Protein 2CYG (pdb70)

InterPro domains:
  IPR000490 Glycoside hydrolase family 17 [PF00332] (29-340)
  IPR000490 Glycoside hydrolase family 17 [PS00587] (258-271)
  IPR017853 Glycoside hydrolase superfamily [SSF51445] (29-339)
  IPR044965 Glycoside hydrolase family 17, plant [PTHR32227] (20-338)

B-factor: mean 14.91, std 5.84, range [2.0, 43.73]

Foldseek 3Di:
DAFEADDQAPQFDFLLVVLVLCLVLVHQEYEDQALDPSNLVSQFQSNREYEYEDHLVQQQCLQPPLCRLLVCCVVRPVVSPPRHQYAEYAYEAAPPPPHPSLVRRVSSQVSNLVNCVVVVNLQRYPYEHEHELQQWDDQPQLLPQAGDPRRCVSVLVRLVVCVVSVEAYEYADELQCVPVVDDPLQDLCQALLNADFFPDDDPPFGRSHDRLSSLSSVCSRLVVRVNVSHAYANEEYFAFQWQDDPCNRLVSRQSRVQVLVVPQQQPHRVDRPGGHHHYYHHAEQNPSPDGGRNSGRHCAYSVRHGSHDHND

Secondary structure (DSSP, 8-state):
-EEE-----SSPPPHHHHHHHHHHTT--EEEESS--HHHHHHHTTS--EEEEEEPHHHHHHHHH-TTHHHHHHHHHTGGGTTTSEEEEEEEEES-TTTSTTGGGHHHHHHHHHHHHHHTT-TTTSEEEEEEEGGGBS--SSGGG--B-HHHHHHHHHHHHHHHHHTPPEEEE--HHHHHHHSTTTS-HHHHHT---S-SEEETTEEE-SHHHHHHHHHHHHHHTTT-TT--EEEEEE---SSSSSTTSSHHHHHHHHHHHHHHGGG--SSS-SSPPPEEES-SB--TTSPSSGGG---SB-TTS-BSS----

GO terms:
  GO:0042973 glucan endo-1,3-beta-D-glucosidase activity (F, IDA)

Radius of gyration: 18.82 Å; Cα contacts (8 Å, |Δi|>4): 665; chains: 1; bounding box: 47×53×41 Å

Nearest PDB structures (foldseek):
  2cyg-assembly1_A  TM=1.003E+00  e=1.065E-71  Musa acuminata
  4iis-assembly4_D  TM=9.775E-01  e=4.357E-47  Hevea brasiliensis
  1ghr-assembly1_A  TM=9.830E-01  e=5.710E-46  Hordeum vulgare
  6jms-assembly1_A  TM=9.593E-01  e=5.686E-43  Cryptomeria japonica
  3ur8-assembly1_A  TM=9.477E-01  e=8.285E-43  Solanum tuberosum

Structure (mmCIF, N/CA/C/O backbone):
data_2CYG
#
_entry.id   2CYG
#
_cell.length_a   48.270
_cell.length_b   53.930
_cell.length_c   113.550
_cell.angle_alpha   90.00
_cell.angle_beta   90.00
_cell.angle_gamma   90.00
#
_symmetry.space_group_name_H-M   'P 21 21 21'
#
loop_
_entity.id
_entity.type
_entity.pdbx_description
1 polymer 'beta-1, 3-glucananse'
2 water water
#
loop_
_atom_site.group_PDB
_atom_site.id
_atom_site.type_symbol
_atom_site.label_atom_id
_atom_site.label_alt_id
_atom_site.label_comp_id
_atom_site.label_asym_id
_atom_site.label_entity_id
_atom_site.label_seq_id
_atom_site.pdbx_PDB_ins_code
_atom_site.Cartn_x
_atom_site.Cartn_y
_atom_site.Cartn_z
_atom_site.occupancy
_atom_site.B_iso_or_equiv
_atom_site.auth_seq_id
_atom_site.auth_comp_id
_atom_site.auth_asym_id
_atom_site.auth_atom_id
_atom_site.pdbx_PDB_model_num
ATOM 1 N N . ILE A 1 1 ? 15.208 1.366 0.338 1.00 13.05 29 ILE A N 1
ATOM 2 C CA . ILE A 1 1 ? 14.593 1.748 1.641 1.00 12.25 29 ILE A CA 1
ATOM 3 C C . ILE A 1 1 ? 13.536 0.723 2.042 1.00 11.72 29 ILE A C 1
ATOM 4 O O . ILE A 1 1 ? 12.951 0.052 1.192 1.00 12.12 29 ILE A O 1
ATOM 9 N N . GLY A 1 2 ? 13.307 0.612 3.344 1.00 10.61 30 GLY A N 1
ATOM 10 C CA . GLY A 1 2 ? 12.223 -0.187 3.881 1.00 10.23 30 GLY A CA 1
ATOM 11 C C . GLY A 1 2 ? 11.107 0.695 4.393 1.00 9.80 30 GLY A C 1
ATOM 12 O O . GLY A 1 2 ? 11.296 1.893 4.599 1.00 9.47 30 GLY A O 1
ATOM 13 N N . VAL A 1 3 ? 9.934 0.098 4.579 1.00 9.35 31 VAL A N 1
ATOM 14 C CA . VAL A 1 3 ? 8.810 0.778 5.212 1.00 9.39 31 VAL A CA 1
ATOM 15 C C . VAL A 1 3 ? 8.126 -0.175 6.192 1.00 9.31 31 VAL A C 1
ATOM 16 O O . VAL A 1 3 ? 7.916 -1.355 5.893 1.00 9.55 31 VAL A O 1
ATOM 20 N N . CYS A 1 4 ? 7.782 0.352 7.362 1.00 9.08 32 CYS A N 1
ATOM 21 C CA . CYS A 1 4 ? 7.077 -0.393 8.395 1.00 9.35 32 CYS A CA 1
ATOM 22 C C . CYS A 1 4 ? 5.611 -0.513 8.020 1.00 9.53 32 CYS A C 1
ATOM 23 O O . CYS A 1 4 ? 4.945 0.497 7.796 1.00 9.25 32 CYS A O 1
ATOM 26 N N . TYR A 1 5 ? 5.111 -1.745 7.951 1.00 9.73 33 TYR A N 1
ATOM 27 C CA . TYR A 1 5 ? 3.703 -2.007 7.656 1.00 10.08 33 TYR A CA 1
ATOM 28 C C . TYR A 1 5 ? 2.924 -2.194 8.961 1.00 10.56 33 TYR A C 1
ATOM 29 O O . TYR A 1 5 ? 2.740 -3.313 9.430 1.00 10.63 33 TYR A O 1
ATOM 38 N N . GLY A 1 6 ? 2.506 -1.077 9.555 1.00 10.77 34 GLY A N 1
ATOM 39 C CA . GLY A 1 6 ? 1.572 -1.082 10.670 1.00 11.33 34 GLY A CA 1
ATOM 40 C C . GLY A 1 6 ? 0.145 -1.340 10.210 1.00 11.71 34 GLY A C 1
ATOM 41 O O . GLY A 1 6 ? -0.300 -0.795 9.197 1.00 11.54 34 GLY A O 1
ATOM 42 N N . MET A 1 7 ? -0.583 -2.150 10.973 1.00 12.47 35 MET A N 1
ATOM 43 C CA . MET A 1 7 ? -1.911 -2.622 10.579 1.00 13.37 35 MET A CA 1
ATOM 44 C C . MET A 1 7 ? -3.046 -2.122 11.463 1.00 13.47 35 MET A C 1
ATOM 45 O O . MET A 1 7 ? -4.196 -2.520 11.258 1.00 13.72 35 MET A O 1
ATOM 50 N N . LEU A 1 8 ? -2.740 -1.271 12.437 1.00 13.52 36 LEU A N 1
ATOM 51 C CA . LEU A 1 8 ? -3.732 -0.833 13.418 1.00 13.83 36 LEU A CA 1
ATOM 52 C C . LEU A 1 8 ? -4.557 0.361 12.930 1.00 13.38 36 LEU A C 1
ATOM 53 O O . LEU A 1 8 ? -4.594 1.419 13.562 1.00 13.08 36 LEU A O 1
ATOM 58 N N . GLY A 1 9 ? -5.196 0.179 11.779 1.00 13.32 37 GLY A N 1
ATOM 59 C CA . GLY A 1 9 ? -6.315 1.001 11.355 1.00 13.06 37 GLY A CA 1
ATOM 60 C C . GLY A 1 9 ? -7.508 0.108 11.060 1.00 12.94 37 GLY A C 1
ATOM 61 O O . GLY A 1 9 ? -7.342 -1.074 10.769 1.00 13.18 37 GLY A O 1
ATOM 62 N N . ASN A 1 10 ? -8.713 0.671 11.130 1.00 12.54 38 ASN A N 1
ATOM 63 C CA . ASN A 1 10 ? -9.935 -0.086 10.852 1.00 12.36 38 ASN A CA 1
ATOM 64 C C . ASN A 1 10 ? -10.355 -0.048 9.378 1.00 12.23 38 ASN A C 1
ATOM 65 O O . ASN A 1 10 ? -11.380 -0.624 9.013 1.00 12.54 38 ASN A O 1
ATOM 70 N N . ASN A 1 11 ? -9.545 0.595 8.536 1.00 11.84 39 ASN A N 1
ATOM 71 C CA . ASN A 1 11 ? -9.925 0.912 7.159 1.00 11.75 39 ASN A CA 1
ATOM 72 C C . ASN A 1 11 ? -8.781 0.786 6.144 1.00 11.73 39 ASN A C 1
ATOM 73 O O . ASN A 1 11 ? -8.817 1.398 5.077 1.00 12.34 39 ASN A O 1
ATOM 78 N N . LEU A 1 12 ? -7.769 -0.013 6.469 1.00 11.75 40 LEU A N 1
ATOM 79 C CA . LEU A 1 12 ? -6.604 -0.163 5.599 1.00 11.98 40 LEU A CA 1
ATOM 80 C C . LEU A 1 12 ? -6.881 -1.179 4.492 1.00 12.33 40 LEU A C 1
ATOM 81 O O . LEU A 1 12 ? -7.772 -2.019 4.631 1.00 12.88 40 LEU A O 1
ATOM 86 N N . PRO A 1 13 ? -6.120 -1.126 3.398 1.00 12.49 41 PRO A N 1
ATOM 87 C CA . PRO A 1 13 ? -6.284 -2.121 2.332 1.00 12.79 41 PRO A CA 1
ATOM 88 C C . PRO A 1 13 ? -5.882 -3.513 2.818 1.00 13.00 41 PRO A C 1
ATOM 89 O O . PRO A 1 13 ? -5.122 -3.621 3.782 1.00 12.75 41 PRO A O 1
ATOM 93 N N . PRO A 1 14 ? -6.362 -4.566 2.165 1.00 13.41 42 PRO A N 1
ATOM 94 C CA . PRO A 1 14 ? -5.921 -5.919 2.513 1.00 13.79 42 PRO A CA 1
ATOM 95 C C . PRO A 1 14 ? -4.436 -6.085 2.178 1.00 13.84 42 PRO A C 1
ATOM 96 O O . PRO A 1 14 ? -3.950 -5.401 1.273 1.00 13.72 42 PRO A O 1
ATOM 100 N N . PRO A 1 15 ? -3.726 -6.940 2.910 1.00 14.17 43 PRO A N 1
ATOM 101 C CA . PRO A 1 15 ? -2.288 -7.140 2.678 1.00 14.22 43 PRO A CA 1
ATOM 102 C C . PRO A 1 15 ? -1.865 -7.342 1.213 1.00 14.21 43 PRO A C 1
ATOM 103 O O . PRO A 1 15 ? -0.801 -6.866 0.843 1.00 13.89 43 PRO A O 1
ATOM 107 N N . SER A 1 16 ? -2.676 -8.003 0.393 1.00 14.44 44 SER A N 1
ATOM 108 C CA . SER A 1 16 ? -2.328 -8.201 -1.018 1.00 14.70 44 SER A CA 1
ATOM 109 C C . SER A 1 16 ? -2.200 -6.877 -1.781 1.00 14.42 44 SER A C 1
ATOM 110 O O . SER A 1 16 ? -1.281 -6.699 -2.581 1.00 14.52 44 SER A O 1
ATOM 113 N N . GLU A 1 17 ? -3.122 -5.949 -1.531 1.00 13.96 45 GLU A N 1
ATOM 114 C CA . GLU A 1 17 ? -3.042 -4.605 -2.105 1.00 13.99 45 GLU A CA 1
ATOM 115 C C . GLU A 1 17 ? -1.855 -3.828 -1.552 1.00 13.31 45 GLU A C 1
ATOM 116 O O . GLU A 1 17 ? -1.248 -3.032 -2.259 1.00 13.76 45 GLU A O 1
ATOM 122 N N . VAL A 1 18 ? -1.552 -4.039 -0.275 1.00 12.88 46 VAL A N 1
ATOM 123 C CA . VAL A 1 18 ? -0.421 -3.365 0.351 1.00 12.35 46 VAL A CA 1
ATOM 124 C C . VAL A 1 18 ? 0.894 -3.834 -0.277 1.00 12.23 46 VAL A C 1
ATOM 125 O O . VAL A 1 18 ? 1.748 -3.015 -0.583 1.00 12.01 46 VAL A O 1
ATOM 129 N N . VAL A 1 19 ? 1.042 -5.138 -0.501 1.00 12.50 47 VAL A N 1
ATOM 130 C CA . VAL A 1 19 ? 2.246 -5.671 -1.146 1.00 12.97 47 VAL A CA 1
ATOM 131 C C . VAL A 1 19 ? 2.394 -5.099 -2.565 1.00 13.11 47 VAL A C 1
ATOM 132 O O . VAL A 1 19 ? 3.486 -4.719 -2.977 1.00 13.03 47 VAL A O 1
ATOM 136 N N . SER A 1 20 ? 1.287 -5.027 -3.301 1.00 13.61 48 SER A N 1
ATOM 137 C CA . SER A 1 20 ? 1.286 -4.418 -4.632 1.00 13.85 48 SER A CA 1
ATOM 138 C C . SER A 1 20 ? 1.756 -2.961 -4.587 1.00 13.71 48 SER A C 1
ATOM 139 O O . SER A 1 20 ? 2.483 -2.506 -5.465 1.00 13.91 48 SER A O 1
ATOM 144 N N . LEU A 1 21 ? 1.327 -2.236 -3.559 1.00 13.51 49 LEU A N 1
ATOM 145 C CA . LEU A 1 21 ? 1.695 -0.836 -3.385 1.00 13.32 49 LEU A CA 1
ATOM 146 C C . LEU A 1 21 ? 3.190 -0.689 -3.082 1.00 13.12 49 LEU A C 1
ATOM 147 O O . LEU A 1 21 ? 3.838 0.226 -3.584 1.00 13.31 49 LEU A O 1
ATOM 152 N N . TYR A 1 22 ? 3.737 -1.597 -2.269 1.00 13.11 50 TYR A N 1
ATOM 153 C CA . TYR A 1 22 ? 5.184 -1.646 -2.032 1.00 12.96 50 TYR A CA 1
ATOM 154 C C . TYR A 1 22 ? 5.927 -1.848 -3.358 1.00 13.31 50 TYR A C 1
ATOM 155 O O . TYR A 1 22 ? 6.842 -1.105 -3.686 1.00 13.30 50 TYR A O 1
ATOM 164 N N . LYS A 1 23 ? 5.504 -2.845 -4.127 1.00 13.92 51 LYS A N 1
ATOM 165 C CA . LYS A 1 23 ? 6.185 -3.203 -5.375 1.00 14.63 51 LYS A CA 1
ATOM 166 C C . LYS A 1 23 ? 6.131 -2.084 -6.419 1.00 14.82 51 LYS A C 1
ATOM 167 O O . LYS A 1 23 ? 7.126 -1.794 -7.079 1.00 14.86 51 LYS A O 1
ATOM 173 N N . SER A 1 24 ? 4.968 -1.450 -6.548 1.00 15.31 52 SER A N 1
ATOM 174 C CA . SER A 1 24 ? 4.774 -0.382 -7.534 1.00 15.73 52 SER A CA 1
ATOM 175 C C . SER A 1 24 ? 5.546 0.892 -7.178 1.00 15.86 52 SER A C 1
ATOM 176 O O . SER A 1 24 ? 5.821 1.717 -8.045 1.00 16.39 52 SER A O 1
ATOM 181 N N . ASN A 1 25 ? 5.881 1.049 -5.900 1.00 15.81 53 ASN A N 1
ATOM 182 C CA . ASN A 1 25 ? 6.681 2.181 -5.431 1.00 15.74 53 ASN A CA 1
ATOM 183 C C . ASN A 1 25 ? 8.168 1.848 -5.302 1.00 15.80 53 ASN A C 1
ATOM 184 O O . ASN A 1 25 ? 8.958 2.687 -4.868 1.00 15.88 53 ASN A O 1
ATOM 189 N N . ASN A 1 26 ? 8.539 0.626 -5.683 1.00 15.91 54 ASN A N 1
ATOM 190 C CA . ASN A 1 26 ? 9.923 0.153 -5.618 1.00 15.98 54 ASN A CA 1
ATOM 191 C C . ASN A 1 26 ? 10.510 0.189 -4.198 1.00 15.16 54 ASN A C 1
ATOM 192 O O . ASN A 1 26 ? 11.694 0.479 -4.005 1.00 15.61 54 ASN A O 1
ATOM 197 N N . I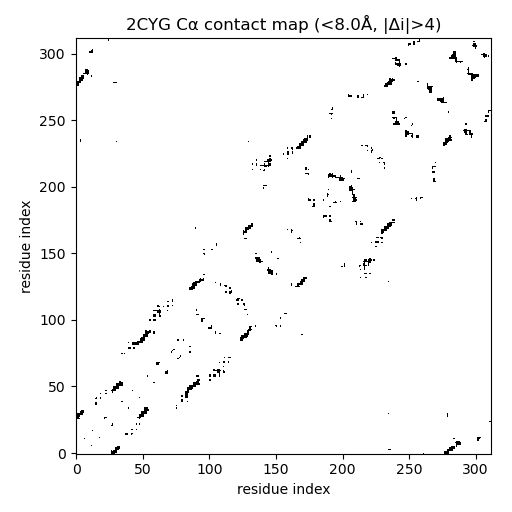LE A 1 27 ? 9.661 -0.105 -3.216 1.00 14.28 55 ILE A N 1
ATOM 198 C CA . ILE A 1 27 ? 10.079 -0.237 -1.820 1.00 13.37 55 ILE A CA 1
ATOM 199 C C . ILE A 1 27 ? 10.611 -1.654 -1.613 1.00 13.05 55 ILE A C 1
ATOM 200 O O . ILE A 1 27 ? 9.878 -2.632 -1.796 1.00 13.39 55 ILE A O 1
ATOM 205 N N . ALA A 1 28 ? 11.881 -1.753 -1.228 1.00 12.62 56 ALA A N 1
ATOM 206 C CA . ALA A 1 28 ? 12.602 -3.026 -1.220 1.00 12.22 56 ALA A CA 1
ATOM 207 C C . ALA A 1 28 ? 12.364 -3.903 0.013 1.00 11.48 56 ALA A C 1
ATOM 208 O O . ALA A 1 28 ? 12.519 -5.117 -0.067 1.00 11.82 56 ALA A O 1
ATOM 210 N N . ARG A 1 29 ? 12.022 -3.289 1.144 1.00 11.11 57 ARG A N 1
ATOM 211 C CA . ARG A 1 29 ? 11.961 -3.993 2.427 1.00 10.67 57 ARG A CA 1
ATOM 212 C C . ARG A 1 29 ? 10.725 -3.596 3.236 1.00 10.17 57 ARG A C 1
ATOM 213 O O . ARG A 1 29 ? 10.192 -2.502 3.072 1.00 10.24 57 ARG A O 1
ATOM 221 N N . MET A 1 30 ? 10.288 -4.495 4.113 1.00 9.60 58 MET A N 1
ATOM 222 C CA . MET A 1 30 ? 9.078 -4.310 4.912 1.00 9.46 58 MET A CA 1
ATOM 223 C C . MET A 1 30 ? 9.312 -4.804 6.330 1.00 9.31 58 MET A C 1
ATOM 224 O O . MET A 1 30 ? 9.913 -5.854 6.515 1.00 9.36 58 MET A O 1
ATOM 229 N N . ARG A 1 31 ? 8.819 -4.065 7.324 1.00 9.13 59 ARG A N 1
ATOM 230 C CA . ARG A 1 31 ? 8.772 -4.563 8.699 1.00 9.34 59 ARG A CA 1
ATOM 231 C C . ARG A 1 31 ? 7.344 -4.961 9.055 1.00 9.77 59 ARG A C 1
ATOM 232 O O . ARG A 1 31 ? 6.408 -4.203 8.812 1.00 9.73 59 ARG A O 1
ATOM 240 N N . LEU A 1 32 ? 7.195 -6.155 9.623 1.00 9.96 60 LEU A N 1
ATOM 241 C CA . LEU A 1 32 ? 5.939 -6.630 10.201 1.00 10.33 60 LEU A CA 1
ATOM 242 C C . LEU A 1 32 ? 6.105 -6.725 11.710 1.00 10.30 60 LEU A C 1
ATOM 243 O O . LEU A 1 32 ? 7.123 -7.221 12.190 1.00 10.30 60 LEU A O 1
ATOM 248 N N . TYR A 1 33 ? 5.096 -6.282 12.454 1.00 10.11 61 TYR A N 1
ATOM 249 C CA . TYR A 1 33 ? 5.151 -6.261 13.923 1.00 10.35 61 TYR A CA 1
ATOM 250 C C . TYR A 1 33 ? 4.651 -7.554 14.565 1.00 10.97 61 TYR A C 1
ATOM 251 O O . TYR A 1 33 ? 4.751 -7.731 15.786 1.00 10.91 61 TYR A O 1
ATOM 260 N N . ASP A 1 34 ? 4.149 -8.454 13.729 1.00 11.71 62 ASP A N 1
ATOM 261 C CA . ASP A 1 34 ? 3.746 -9.798 14.135 1.00 12.33 62 ASP A CA 1
ATOM 262 C C . ASP A 1 34 ? 3.618 -10.663 12.876 1.00 12.53 62 ASP A C 1
ATOM 263 O O . ASP A 1 34 ? 3.487 -10.123 11.770 1.00 12.31 62 ASP A O 1
ATOM 268 N N . PRO A 1 35 ? 3.663 -11.989 13.017 1.00 12.86 63 PRO A N 1
ATOM 269 C CA . PRO A 1 35 ? 3.542 -12.895 11.866 1.00 13.15 63 PRO A CA 1
ATOM 270 C C . PRO A 1 35 ? 2.098 -13.048 11.373 1.00 13.37 63 PRO A C 1
ATOM 271 O O . PRO A 1 35 ? 1.506 -14.133 11.449 1.00 13.83 63 PRO A O 1
ATOM 275 N N . ASN A 1 36 ? 1.549 -11.954 10.850 1.00 13.63 64 ASN A N 1
ATOM 276 C CA . ASN A 1 36 ? 0.202 -11.939 10.307 1.00 13.78 64 ASN A CA 1
ATOM 277 C C . ASN A 1 36 ? 0.172 -12.850 9.093 1.00 13.88 64 ASN A C 1
ATOM 278 O O . ASN A 1 36 ? 0.944 -12.666 8.154 1.00 13.70 64 ASN A O 1
ATOM 283 N N . GLN A 1 37 ? -0.705 -13.845 9.121 1.00 14.25 65 GLN A N 1
ATOM 284 C CA . GLN A 1 37 ? -0.695 -14.897 8.116 1.00 14.67 65 GLN A CA 1
ATOM 285 C C . GLN A 1 37 ? -1.159 -14.390 6.750 1.00 14.46 65 GLN A C 1
ATOM 286 O O . GLN A 1 37 ? -0.644 -14.826 5.731 1.00 14.54 65 GLN A O 1
ATOM 292 N N . ALA A 1 38 ? -2.104 -13.454 6.734 1.00 14.52 66 ALA A N 1
ATOM 293 C CA . ALA A 1 38 ? -2.539 -12.840 5.480 1.00 14.31 66 ALA A CA 1
ATOM 294 C C . ALA A 1 38 ? -1.409 -12.055 4.809 1.00 14.10 66 ALA A C 1
ATOM 295 O O . ALA A 1 38 ? -1.274 -12.071 3.592 1.00 14.36 66 ALA A O 1
ATOM 297 N N . ALA A 1 39 ? -0.592 -11.376 5.611 1.00 13.77 67 ALA A N 1
ATOM 298 C CA . ALA A 1 39 ? 0.535 -10.609 5.089 1.00 13.43 67 ALA A CA 1
ATOM 299 C C . ALA A 1 39 ? 1.623 -11.527 4.539 1.00 13.28 67 ALA A C 1
ATOM 300 O O . ALA A 1 39 ? 2.157 -11.286 3.460 1.00 12.71 67 ALA A O 1
ATOM 302 N N . LEU A 1 40 ? 1.944 -12.585 5.280 1.00 13.17 68 LEU A N 1
ATOM 303 C CA . LEU A 1 40 ? 2.980 -13.522 4.855 1.00 13.55 68 LEU A CA 1
ATOM 304 C C . LEU A 1 40 ? 2.576 -14.243 3.563 1.00 13.62 68 LEU A C 1
ATOM 305 O O . LEU A 1 40 ? 3.410 -14.461 2.687 1.00 13.60 68 LEU A O 1
ATOM 310 N N . GLN A 1 41 ? 1.296 -14.578 3.436 1.00 14.18 69 GLN A N 1
ATOM 311 C CA . GLN A 1 41 ? 0.773 -15.171 2.200 1.00 14.67 69 GLN A CA 1
ATOM 312 C C . GLN A 1 41 ? 0.924 -14.208 1.024 1.00 14.41 69 GLN A C 1
ATOM 313 O O . GLN A 1 41 ? 1.355 -14.604 -0.056 1.00 14.81 69 GLN A O 1
ATOM 324 N N . ALA A 1 42 ? 0.575 -12.944 1.248 1.00 13.99 70 ALA A N 1
ATOM 325 C CA . ALA A 1 42 ? 0.666 -11.913 0.209 1.00 13.75 70 ALA A CA 1
ATOM 326 C C . ALA A 1 42 ? 2.112 -11.630 -0.206 1.00 13.55 70 ALA A C 1
ATOM 327 O O . ALA A 1 42 ? 2.377 -11.227 -1.335 1.00 13.81 70 ALA A O 1
ATOM 329 N N . LEU A 1 43 ? 3.046 -11.847 0.717 1.00 13.30 71 LEU A N 1
ATOM 330 C CA . LEU A 1 43 ? 4.454 -11.588 0.463 1.00 13.22 71 LEU A CA 1
ATOM 331 C C . LEU A 1 43 ? 5.116 -12.670 -0.381 1.00 13.47 71 LEU A C 1
ATOM 332 O O . LEU A 1 43 ? 6.191 -12.446 -0.920 1.00 13.22 71 LEU A O 1
ATOM 337 N N . ARG A 1 44 ? 4.484 -13.838 -0.500 1.00 14.18 72 ARG A N 1
ATOM 338 C CA . ARG A 1 44 ? 5.048 -14.927 -1.297 1.00 14.73 72 ARG A CA 1
ATOM 339 C C . ARG A 1 44 ? 5.357 -14.460 -2.721 1.00 14.95 72 ARG A C 1
ATOM 340 O O . ARG A 1 44 ? 4.494 -13.892 -3.392 1.00 15.13 72 ARG A O 1
ATOM 348 N N . ASN A 1 45 ? 6.590 -14.706 -3.164 1.00 15.50 73 ASN A N 1
ATOM 349 C CA . ASN A 1 45 ? 7.067 -14.369 -4.511 1.00 15.83 73 ASN A CA 1
ATOM 350 C C . ASN A 1 45 ? 7.144 -12.878 -4.843 1.00 15.70 73 ASN A C 1
ATOM 351 O O . ASN A 1 45 ? 7.276 -12.505 -6.007 1.00 16.34 73 ASN A O 1
ATOM 356 N N . SER A 1 46 ? 7.109 -12.031 -3.818 1.00 14.93 74 SER A N 1
ATOM 357 C CA . SER A 1 46 ? 7.126 -10.576 -3.997 1.00 14.65 74 SER A CA 1
ATOM 358 C C . SER A 1 46 ? 8.541 -10.012 -4.110 1.00 14.56 74 SER A C 1
ATOM 359 O O . SER A 1 46 ? 8.727 -8.904 -4.609 1.00 14.50 74 SER A O 1
ATOM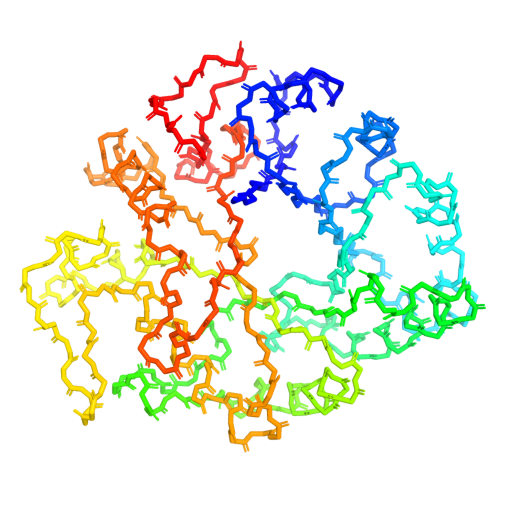 362 N N . ASN A 1 47 ? 9.515 -10.774 -3.615 1.00 14.58 75 ASN A N 1
ATOM 363 C CA . ASN A 1 47 ? 10.913 -10.348 -3.496 1.00 14.93 75 ASN A CA 1
ATOM 364 C C . ASN A 1 47 ? 11.168 -9.199 -2.506 1.00 14.14 75 ASN A C 1
ATOM 365 O O . ASN A 1 47 ? 12.272 -8.659 -2.456 1.00 14.55 75 ASN A O 1
ATOM 370 N N . ILE A 1 48 ? 10.164 -8.850 -1.702 1.00 13.23 76 ILE A N 1
ATOM 371 C CA . ILE A 1 48 ? 10.331 -7.853 -0.648 1.00 12.52 76 ILE A CA 1
ATOM 372 C C . ILE A 1 48 ? 11.017 -8.524 0.540 1.00 12.11 76 ILE A C 1
ATOM 373 O O . ILE A 1 48 ? 10.576 -9.569 1.011 1.00 12.32 76 ILE A O 1
ATOM 378 N N . GLN A 1 49 ? 12.100 -7.921 1.014 1.00 11.91 77 GLN A N 1
ATOM 379 C CA . GLN A 1 49 ? 12.847 -8.470 2.144 1.00 11.70 77 GLN A CA 1
ATOM 380 C C . GLN A 1 49 ? 12.145 -8.088 3.444 1.00 11.23 77 GLN A C 1
ATOM 381 O O . GLN A 1 49 ? 11.696 -6.955 3.598 1.00 11.76 77 GLN A O 1
ATOM 387 N N . VAL A 1 50 ? 12.050 -9.036 4.373 1.00 10.41 78 VAL A N 1
ATOM 388 C CA . VAL A 1 50 ? 11.152 -8.909 5.521 1.00 10.25 78 VAL A CA 1
ATOM 389 C C . VAL A 1 50 ? 11.887 -8.897 6.867 1.00 9.80 78 VAL A C 1
ATOM 390 O O . VAL A 1 50 ? 12.661 -9.798 7.177 1.00 10.18 78 VAL A O 1
ATOM 394 N N . LEU A 1 51 ? 11.630 -7.853 7.646 1.00 9.62 79 LEU A N 1
ATOM 395 C CA . LEU A 1 51 ? 12.010 -7.765 9.050 1.00 9.62 79 LEU A CA 1
ATOM 396 C C . LEU A 1 51 ? 10.760 -8.170 9.826 1.00 9.56 79 LEU A C 1
ATOM 397 O O . LEU A 1 51 ? 9.777 -7.436 9.833 1.00 9.58 79 LEU A O 1
ATOM 402 N N . LEU A 1 52 ? 10.788 -9.340 10.461 1.00 9.51 80 LEU A N 1
ATOM 403 C CA . LEU A 1 52 ? 9.618 -9.878 11.159 1.00 9.76 80 LEU A CA 1
ATOM 404 C C . LEU A 1 52 ? 9.817 -9.862 12.675 1.00 9.92 80 LEU A C 1
ATOM 405 O O . LEU A 1 52 ? 10.776 -10.449 13.177 1.00 10.01 80 LEU A O 1
ATOM 410 N N . ASP A 1 53 ? 8.897 -9.225 13.397 1.00 10.31 81 ASP A N 1
ATOM 411 C CA . ASP A 1 53 ? 8.953 -9.159 14.857 1.00 10.76 81 ASP A CA 1
ATOM 412 C C . ASP A 1 53 ? 8.324 -10.404 15.487 1.00 10.96 81 ASP A C 1
ATOM 413 O O . ASP A 1 53 ? 7.297 -10.902 15.017 1.00 11.36 81 ASP A O 1
ATOM 418 N N . VAL A 1 54 ? 8.944 -10.881 16.565 1.00 11.41 82 VAL A N 1
ATOM 419 C CA . VAL A 1 54 ? 8.282 -11.737 17.542 1.00 11.69 82 VAL A CA 1
ATOM 420 C C . VAL A 1 54 ? 7.439 -10.810 18.427 1.00 12.26 82 VAL A C 1
ATOM 421 O O . VAL A 1 54 ? 7.992 -9.904 19.052 1.00 12.32 82 VAL A O 1
ATOM 425 N N . PRO A 1 55 ? 6.120 -11.024 18.489 1.00 13.18 83 PRO A N 1
ATOM 426 C CA . PRO A 1 55 ? 5.255 -10.211 19.357 1.00 13.86 83 PRO A CA 1
ATOM 427 C C . PRO A 1 55 ? 5.625 -10.340 20.832 1.00 14.50 83 PRO A C 1
ATOM 428 O O . PRO A 1 55 ? 6.158 -11.369 21.243 1.00 14.14 83 PRO A O 1
ATOM 432 N N . ARG A 1 56 ? 5.323 -9.314 21.618 1.00 15.44 84 ARG A N 1
ATOM 433 C CA . ARG A 1 56 ? 5.671 -9.309 23.034 1.00 16.51 84 ARG A CA 1
ATOM 434 C C . ARG A 1 56 ? 5.027 -10.475 23.784 1.00 16.63 84 ARG A C 1
ATOM 435 O O . ARG A 1 56 ? 5.612 -11.006 24.725 1.00 16.74 84 ARG A O 1
ATOM 443 N N . SER A 1 57 ? 3.845 -10.894 23.336 1.00 16.89 85 SER A N 1
ATOM 444 C CA . SER A 1 57 ? 3.108 -11.994 23.964 1.00 17.14 85 SER A CA 1
ATOM 445 C C . SER A 1 57 ? 3.709 -13.383 23.697 1.00 16.85 85 SER A C 1
ATOM 446 O O . SER A 1 57 ? 3.253 -14.371 24.273 1.00 17.25 85 SER A O 1
ATOM 449 N N . ASP A 1 58 ? 4.717 -13.458 22.827 1.00 16.21 86 ASP A N 1
ATOM 450 C CA . ASP A 1 58 ? 5.372 -14.725 22.486 1.00 15.80 86 ASP A CA 1
ATOM 451 C C . ASP A 1 58 ? 6.776 -14.878 23.070 1.00 14.93 86 ASP A C 1
ATOM 452 O O . ASP A 1 58 ? 7.303 -15.986 23.100 1.00 14.48 86 ASP A O 1
ATOM 457 N N . VAL A 1 59 ? 7.385 -13.784 23.523 1.00 14.31 87 VAL A N 1
ATOM 458 C CA . VAL A 1 59 ? 8.810 -13.807 23.872 1.00 14.15 87 VAL A CA 1
ATOM 459 C C . VAL A 1 59 ? 9.123 -14.741 25.045 1.00 13.76 87 VAL A C 1
ATOM 460 O O . VAL A 1 59 ? 10.090 -15.501 24.985 1.00 13.49 87 VAL A O 1
ATOM 464 N N . GLN A 1 60 ? 8.317 -14.690 26.101 1.00 13.76 88 GLN A N 1
ATOM 465 C CA . GLN A 1 60 ? 8.550 -15.536 27.277 1.00 13.64 88 GLN A CA 1
ATOM 466 C C . GLN A 1 60 ? 8.522 -17.028 26.929 1.00 13.62 88 GLN A C 1
ATOM 467 O O . GLN A 1 60 ? 9.369 -17.790 27.392 1.00 13.26 88 GLN A O 1
ATOM 473 N N . SER A 1 61 ? 7.553 -17.437 26.111 1.00 13.79 89 SER A N 1
ATOM 474 C CA . SER A 1 61 ? 7.407 -18.833 25.711 1.00 14.03 89 SER A CA 1
ATOM 475 C C . SER A 1 61 ? 8.607 -19.299 24.882 1.00 13.74 89 SER A C 1
ATOM 476 O O . SER A 1 61 ? 9.119 -20.395 25.084 1.00 13.76 89 SER A O 1
ATOM 481 N N . LEU A 1 62 ? 9.067 -18.458 23.961 1.00 13.82 90 LEU A N 1
ATOM 482 C CA . LEU A 1 62 ? 10.213 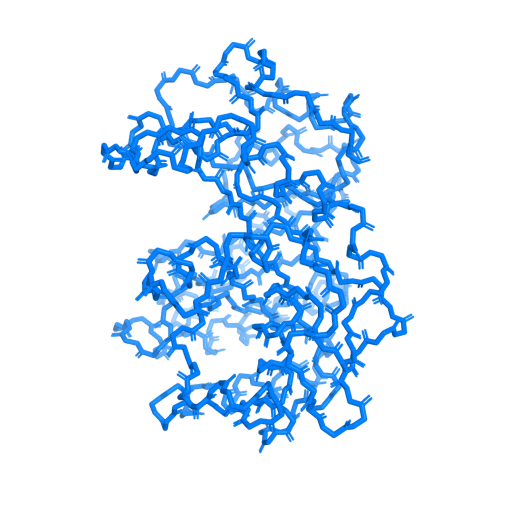-18.806 23.121 1.00 14.03 90 LEU A CA 1
ATOM 483 C C . LEU A 1 62 ? 11.496 -18.974 23.955 1.00 13.74 90 LEU A C 1
ATOM 484 O O . LEU A 1 62 ? 12.380 -19.749 23.593 1.00 13.47 90 LEU A O 1
ATOM 489 N N . ALA A 1 63 ? 11.574 -18.263 25.079 1.00 13.84 91 ALA A N 1
ATOM 490 C CA . ALA A 1 63 ? 12.685 -18.392 26.020 1.00 14.01 91 ALA A CA 1
ATOM 491 C C . ALA A 1 63 ? 12.595 -19.653 26.885 1.00 14.27 91 ALA A C 1
ATOM 492 O O . ALA A 1 63 ? 13.593 -20.350 27.069 1.00 14.77 91 ALA A O 1
ATOM 494 N N . SER A 1 64 ? 11.397 -19.947 27.389 1.00 14.61 92 SER A N 1
ATOM 495 C CA . SER A 1 64 ? 11.211 -20.877 28.511 1.00 15.12 92 SER A CA 1
ATOM 496 C C . SER A 1 64 ? 10.722 -22.280 28.142 1.00 15.21 92 SER A C 1
ATOM 497 O O . SER A 1 64 ? 11.001 -23.236 28.860 1.00 15.63 92 SER A O 1
ATOM 500 N N . ASN A 1 65 ? 9.960 -22.391 27.061 1.00 15.52 93 ASN A N 1
ATOM 501 C CA . ASN A 1 65 ? 9.427 -23.667 26.583 1.00 15.79 93 ASN A CA 1
ATOM 502 C C . ASN A 1 65 ? 10.338 -24.173 25.466 1.00 15.68 93 ASN A C 1
ATOM 503 O O . ASN A 1 65 ? 10.413 -23.541 24.420 1.00 15.24 93 ASN A O 1
ATOM 508 N N . PRO A 1 66 ? 11.032 -25.299 25.666 1.00 15.68 94 PRO A N 1
ATOM 509 C CA . PRO A 1 66 ? 12.038 -25.750 24.688 1.00 15.79 94 PRO A CA 1
ATOM 510 C C . PRO A 1 66 ? 11.500 -26.086 23.288 1.00 15.45 94 PRO A C 1
ATOM 511 O O . PRO A 1 66 ? 12.279 -26.055 22.340 1.00 15.59 94 PRO A O 1
ATOM 515 N N . SER A 1 67 ? 10.213 -26.403 23.166 1.00 15.23 95 SER A N 1
ATOM 516 C CA . SER A 1 67 ? 9.600 -26.683 21.863 1.00 15.28 95 SER A CA 1
ATOM 517 C C . SER A 1 67 ? 9.133 -25.423 21.125 1.00 14.88 95 SER A C 1
ATOM 518 O O . SER A 1 67 ? 8.916 -25.465 19.917 1.00 14.85 95 SER A O 1
ATOM 523 N N . ALA A 1 68 ? 8.968 -24.318 21.847 1.00 14.37 96 ALA A N 1
ATOM 524 C CA . ALA A 1 68 ? 8.267 -23.146 21.311 1.00 14.22 96 ALA A CA 1
ATOM 525 C C . ALA A 1 68 ? 8.979 -22.448 20.153 1.00 14.31 96 ALA A C 1
ATOM 526 O O . ALA A 1 68 ? 8.335 -22.062 19.186 1.00 13.68 96 ALA A O 1
ATOM 528 N N . ALA A 1 69 ? 10.295 -22.285 20.243 1.00 14.14 97 ALA 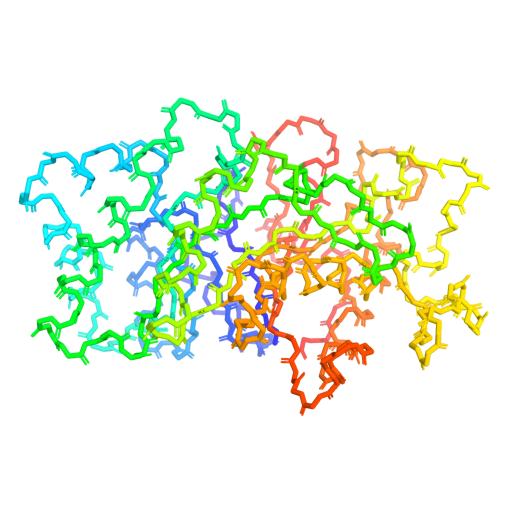A N 1
ATOM 529 C CA . ALA A 1 69 ? 11.041 -21.565 19.207 1.00 14.45 97 ALA A CA 1
ATOM 530 C C . ALA A 1 69 ? 11.017 -22.326 17.882 1.00 14.57 97 ALA A C 1
ATOM 531 O O . ALA A 1 69 ? 10.843 -21.732 16.819 1.00 14.39 97 ALA A O 1
ATOM 533 N N . GLY A 1 70 ? 11.175 -23.642 17.958 1.00 14.65 98 GLY A N 1
ATOM 534 C CA . GLY A 1 70 ? 11.086 -24.497 16.791 1.00 14.72 98 GLY A CA 1
ATOM 535 C C . GLY A 1 70 ? 9.710 -24.457 16.153 1.00 14.69 98 GLY A C 1
ATOM 536 O O . GLY A 1 70 ? 9.600 -24.368 14.937 1.00 14.79 98 GLY A O 1
ATOM 537 N N . ASP A 1 71 ? 8.666 -24.516 16.979 1.00 14.71 99 ASP A N 1
ATOM 538 C CA . ASP A 1 71 ? 7.285 -24.451 16.500 1.00 14.77 99 ASP A CA 1
ATOM 539 C C . ASP A 1 71 ? 6.992 -23.111 15.829 1.00 14.06 99 ASP A C 1
ATOM 540 O O . ASP A 1 71 ? 6.313 -23.062 14.812 1.00 13.92 99 ASP A O 1
ATOM 545 N N . TRP A 1 72 ? 7.506 -22.031 16.409 1.00 13.58 100 TRP A N 1
ATOM 546 C CA . TRP A 1 72 ? 7.270 -20.677 15.909 1.00 13.41 100 TRP A CA 1
ATOM 547 C C . TRP A 1 72 ? 7.945 -20.493 14.555 1.00 13.40 100 TRP A C 1
ATOM 548 O O . TRP A 1 72 ? 7.342 -19.978 13.619 1.00 13.02 100 TRP A O 1
ATOM 559 N N . ILE A 1 73 ? 9.190 -20.940 14.449 1.00 13.56 101 ILE A N 1
ATOM 560 C CA . ILE A 1 73 ? 9.939 -20.834 13.204 1.00 14.08 101 ILE A CA 1
ATOM 561 C C . ILE A 1 73 ? 9.331 -21.728 12.123 1.00 14.61 101 ILE A C 1
ATOM 562 O O . ILE A 1 73 ? 9.281 -21.343 10.965 1.00 13.90 101 ILE A O 1
ATOM 567 N N . ARG A 1 74 ? 8.836 -22.902 12.493 1.00 15.15 102 ARG A N 1
ATOM 568 C CA . ARG A 1 74 ? 8.274 -23.799 11.489 1.00 15.90 102 ARG A CA 1
ATOM 569 C C . ARG A 1 74 ? 6.958 -23.250 10.925 1.00 15.69 102 ARG A C 1
ATOM 570 O O . ARG A 1 74 ? 6.709 -23.340 9.725 1.00 15.94 102 ARG A O 1
ATOM 578 N N . ARG A 1 75 ? 6.153 -22.638 11.788 1.00 15.50 103 ARG A N 1
ATOM 579 C CA . ARG A 1 75 ? 4.855 -22.080 11.407 1.00 15.70 103 ARG A CA 1
ATOM 580 C C . ARG A 1 75 ? 4.975 -20.770 10.614 1.00 14.96 103 ARG A C 1
ATOM 581 O O . ARG A 1 75 ? 4.274 -20.565 9.625 1.00 15.15 103 ARG A O 1
ATOM 589 N N . ASN A 1 76 ? 5.869 -19.888 11.055 1.00 14.23 104 ASN A N 1
ATOM 590 C CA . ASN A 1 76 ? 5.916 -18.513 10.559 1.00 13.76 104 ASN A CA 1
ATOM 591 C C . ASN A 1 76 ? 7.039 -18.225 9.562 1.00 13.67 104 ASN A C 1
ATOM 592 O O . ASN A 1 76 ? 7.005 -17.202 8.873 1.00 14.09 104 ASN A O 1
ATOM 597 N N . VAL A 1 77 ? 8.019 -19.121 9.475 1.00 13.62 105 VAL A N 1
ATOM 598 C CA . VAL A 1 77 ? 9.175 -18.916 8.604 1.00 13.77 105 VAL A CA 1
ATOM 599 C C . VAL A 1 77 ? 9.340 -20.069 7.618 1.00 13.99 105 VAL A C 1
ATOM 600 O O . VAL A 1 77 ? 9.251 -19.857 6.416 1.00 13.68 105 VAL A O 1
ATOM 604 N N . VAL A 1 78 ? 9.565 -21.281 8.121 1.00 14.39 106 VAL A N 1
ATOM 605 C CA . VAL A 1 78 ? 9.788 -22.454 7.264 1.00 14.90 106 VAL A CA 1
ATOM 606 C C . VAL A 1 78 ? 8.612 -22.702 6.307 1.00 15.08 106 VAL A C 1
ATOM 607 O O . VAL A 1 78 ? 8.817 -23.045 5.136 1.00 15.55 106 VAL A O 1
ATOM 611 N N . ALA A 1 79 ? 7.392 -22.510 6.800 1.00 15.24 107 ALA A N 1
ATOM 612 C CA . ALA A 1 79 ? 6.188 -22.701 5.991 1.00 15.20 107 ALA A CA 1
ATOM 613 C C . ALA A 1 79 ? 6.083 -21.709 4.828 1.00 15.23 107 ALA A C 1
ATOM 614 O O . ALA A 1 79 ? 5.342 -21.950 3.878 1.00 15.72 107 ALA A O 1
ATOM 616 N N . TYR A 1 80 ? 6.811 -20.597 4.918 1.00 14.93 108 TYR A N 1
ATOM 617 C CA . TYR A 1 80 ? 6.794 -19.548 3.901 1.00 14.90 108 TYR A CA 1
ATOM 618 C C . TYR A 1 80 ? 8.116 -19.400 3.144 1.00 15.15 108 TYR A C 1
ATOM 619 O O . TYR A 1 80 ? 8.241 -18.537 2.289 1.00 15.75 108 TYR A O 1
ATOM 628 N N . TRP A 1 81 ? 9.093 -20.254 3.434 1.00 15.52 109 TRP A N 1
ATOM 629 C CA . TRP A 1 81 ? 10.428 -20.138 2.851 1.00 15.83 109 TRP A CA 1
ATOM 630 C C . TRP A 1 81 ? 10.593 -21.163 1.722 1.00 15.94 109 TRP A C 1
ATOM 631 O O . TRP A 1 81 ? 10.154 -22.302 1.886 1.00 16.26 109 TRP A O 1
ATOM 642 N N . PRO A 1 82 ? 11.237 -20.812 0.600 1.00 15.86 110 PRO A N 1
ATOM 643 C CA . PRO A 1 82 ? 11.876 -19.513 0.342 1.00 15.77 110 PRO A CA 1
ATOM 644 C C . PRO A 1 82 ? 11.032 -18.459 -0.398 1.00 15.54 110 PRO A C 1
ATOM 645 O O . PRO A 1 82 ? 11.590 -17.437 -0.801 1.00 15.78 110 PRO A O 1
ATOM 649 N N . SER A 1 83 ? 9.732 -18.676 -0.564 1.00 15.01 111 SER A N 1
ATOM 650 C CA . SER A 1 83 ? 8.899 -17.718 -1.304 1.00 14.89 111 SER A CA 1
ATOM 651 C C . SER A 1 83 ? 8.829 -16.336 -0.634 1.00 14.21 111 SER A C 1
ATOM 652 O O . SER A 1 83 ? 8.661 -15.331 -1.317 1.00 14.15 111 SER A O 1
ATOM 655 N N . VAL A 1 84 ? 8.967 -16.292 0.689 1.00 13.34 112 VAL A N 1
ATOM 656 C CA . VAL A 1 84 ? 9.024 -15.029 1.424 1.00 12.84 112 VAL A CA 1
ATOM 657 C C . VAL A 1 84 ? 10.484 -14.779 1.781 1.00 12.47 112 VAL A C 1
ATOM 658 O O . VAL A 1 84 ? 11.147 -15.638 2.361 1.00 12.81 112 VAL A O 1
ATOM 662 N N . SER A 1 85 ? 10.979 -13.598 1.421 1.00 12.25 113 SER A N 1
ATOM 663 C CA . SER A 1 85 ? 12.394 -13.267 1.542 1.00 12.09 113 SER A CA 1
ATOM 664 C C . SER A 1 85 ? 12.741 -12.722 2.930 1.00 11.58 113 SER A C 1
ATOM 665 O O . SER A 1 85 ? 13.090 -11.557 3.075 1.00 11.56 113 SER A O 1
ATOM 668 N N . PHE A 1 86 ? 12.670 -13.576 3.944 1.00 11.40 114 PHE A N 1
ATOM 669 C CA . PHE A 1 86 ? 12.980 -13.159 5.307 1.00 11.08 114 PHE A CA 1
ATOM 670 C C . PHE A 1 86 ? 14.427 -12.685 5.414 1.00 11.11 114 PHE A C 1
ATOM 671 O O . PHE A 1 86 ? 15.321 -13.243 4.777 1.00 11.09 114 PHE A O 1
ATOM 679 N N . ARG A 1 87 ? 14.628 -11.654 6.231 1.00 10.96 115 ARG A N 1
ATOM 680 C CA . ARG A 1 87 ? 15.932 -11.024 6.438 1.00 10.97 115 ARG A CA 1
ATOM 681 C C . ARG A 1 87 ? 16.297 -10.911 7.927 1.00 10.63 115 ARG A C 1
ATOM 682 O O . ARG A 1 87 ? 17.457 -11.109 8.291 1.00 10.36 115 ARG A O 1
ATOM 690 N N . TYR A 1 88 ? 15.321 -10.572 8.776 1.00 10.23 116 TYR A N 1
ATOM 691 C CA . TYR A 1 88 ? 15.531 -10.482 10.225 1.00 10.15 116 TYR A CA 1
ATOM 692 C C . TYR A 1 88 ? 14.366 -11.053 11.010 1.00 10.34 116 TYR A C 1
ATOM 693 O O . TYR A 1 88 ? 13.220 -10.970 10.571 1.00 10.66 116 TYR A O 1
ATOM 702 N N . ILE A 1 89 ? 14.673 -11.614 12.178 1.00 10.36 117 ILE A N 1
ATOM 703 C CA . ILE A 1 89 ? 13.692 -11.821 13.237 1.00 10.59 117 ILE A CA 1
ATOM 704 C C . ILE A 1 89 ? 14.083 -10.897 14.387 1.00 10.37 117 ILE A C 1
ATOM 705 O O . ILE A 1 89 ? 15.182 -11.017 14.921 1.00 10.61 117 ILE A O 1
ATOM 710 N N . ALA A 1 90 ? 13.194 -9.977 14.750 1.00 10.49 118 ALA A N 1
ATOM 711 C CA . ALA A 1 90 ? 13.401 -9.052 15.862 1.00 10.45 118 ALA A CA 1
ATOM 712 C C . ALA A 1 90 ? 12.671 -9.569 17.097 1.00 10.58 118 ALA A C 1
ATOM 713 O O . ALA A 1 90 ? 11.444 -9.569 17.148 1.00 10.85 118 ALA A O 1
ATOM 715 N N . VAL A 1 91 ? 13.435 -10.015 18.090 1.00 10.63 119 VAL A N 1
ATOM 716 C CA . VAL A 1 91 ? 12.871 -10.588 19.305 1.00 10.92 119 VAL A CA 1
ATOM 717 C C . VAL A 1 91 ? 12.576 -9.470 20.299 1.00 11.19 119 VAL A C 1
ATOM 718 O O . VAL A 1 91 ? 13.425 -9.105 21.115 1.00 11.50 119 VAL A O 1
ATOM 722 N N . GLY A 1 92 ? 11.368 -8.923 20.208 1.00 11.56 120 GLY A N 1
ATOM 723 C CA . GLY A 1 92 ? 10.956 -7.814 21.045 1.00 11.82 120 GLY A CA 1
ATOM 724 C C . GLY A 1 92 ? 11.197 -6.453 20.416 1.00 11.96 120 GLY A C 1
ATOM 725 O O . GLY A 1 92 ? 12.083 -6.280 19.570 1.00 12.41 120 GLY A O 1
ATOM 726 N N . ASN A 1 93 ? 10.404 -5.486 20.863 1.00 12.14 121 ASN A N 1
ATOM 727 C CA . ASN A 1 93 ? 10.430 -4.118 20.365 1.00 12.20 121 ASN A CA 1
ATOM 728 C C . ASN A 1 93 ? 10.329 -3.170 21.558 1.00 12.28 121 ASN A C 1
ATOM 729 O O . ASN A 1 93 ? 9.302 -3.125 22.232 1.00 12.67 121 ASN A O 1
ATOM 734 N N . GLU A 1 94 ? 11.418 -2.453 21.832 1.00 12.38 122 GLU A N 1
ATOM 735 C CA . GLU A 1 94 ? 11.498 -1.457 22.902 1.00 12.53 122 GLU A CA 1
ATOM 736 C C . GLU A 1 94 ? 11.276 -2.026 24.311 1.00 12.82 122 GLU A C 1
ATOM 737 O O . GLU A 1 94 ? 10.619 -1.409 25.156 1.00 13.29 122 GLU A O 1
ATOM 743 N N . LEU A 1 95 ? 11.869 -3.190 24.563 1.00 13.11 123 LEU A N 1
ATOM 744 C CA . LEU A 1 95 ? 11.732 -3.874 25.850 1.00 13.51 123 LEU A CA 1
ATOM 745 C C . LEU A 1 95 ? 12.897 -3.631 26.812 1.00 14.09 123 LEU A C 1
ATOM 746 O O . LEU A 1 95 ? 12.767 -3.892 28.000 1.00 14.20 123 LEU A O 1
ATOM 751 N N . ILE A 1 96 ? 14.027 -3.134 26.312 1.00 14.44 124 ILE A N 1
ATOM 752 C CA . ILE A 1 96 ? 15.244 -3.012 27.121 1.00 14.95 124 ILE A CA 1
ATOM 753 C C . ILE A 1 96 ? 15.449 -1.572 27.610 1.00 15.39 124 ILE A C 1
ATOM 754 O O . ILE A 1 96 ? 15.395 -0.648 26.795 1.00 15.52 124 ILE A O 1
ATOM 759 N N . PRO A 1 97 ? 15.734 -1.348 28.898 1.00 15.96 125 PRO A N 1
ATOM 760 C CA . PRO A 1 97 ? 15.826 -2.368 29.954 1.00 16.28 125 PRO A CA 1
ATOM 761 C C . PRO A 1 97 ? 14.593 -2.471 30.864 1.00 16.57 125 PRO A C 1
ATOM 762 O O . PRO A 1 97 ? 14.597 -3.308 31.770 1.00 17.01 125 PRO A O 1
ATOM 766 N N . GLY A 1 98 ? 13.567 -1.659 30.625 1.00 16.61 126 GLY A N 1
ATOM 767 C CA . GLY A 1 98 ? 12.487 -1.458 31.582 1.00 16.66 126 GLY A CA 1
ATOM 768 C C . GLY A 1 98 ? 11.409 -2.526 31.666 1.00 16.55 126 GLY A C 1
ATOM 769 O O . GLY A 1 98 ? 10.751 -2.650 32.701 1.00 17.35 126 GLY A O 1
ATOM 770 N N . SER A 1 99 ? 11.211 -3.286 30.591 1.00 16.08 127 SER A 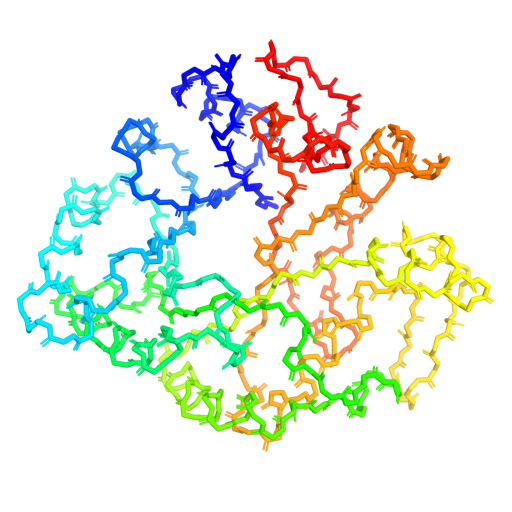N 1
ATOM 771 C CA . SER A 1 99 ? 10.145 -4.288 30.540 1.00 15.79 127 SER A CA 1
ATOM 772 C C . SER A 1 99 ? 10.458 -5.512 31.391 1.00 15.91 127 SER A C 1
ATOM 773 O O . SER A 1 99 ? 11.609 -5.941 31.486 1.00 15.54 127 SER A O 1
ATOM 776 N N . ASP A 1 100 ? 9.416 -6.086 31.988 1.00 16.20 128 ASP A N 1
ATOM 777 C CA . ASP A 1 100 ? 9.541 -7.359 32.698 1.00 16.63 128 ASP A CA 1
ATOM 778 C C . ASP A 1 100 ? 9.854 -8.517 31.739 1.00 16.02 128 ASP A C 1
ATOM 779 O O . ASP A 1 100 ? 10.194 -9.609 32.182 1.00 16.43 128 ASP A O 1
ATOM 784 N N . LEU A 1 101 ? 9.736 -8.282 30.431 1.00 14.94 129 LEU A N 1
ATOM 785 C CA . LEU A 1 101 ? 10.078 -9.284 29.423 1.00 14.38 129 LEU A CA 1
ATOM 786 C C . LEU A 1 101 ? 11.531 -9.232 28.954 1.00 13.48 129 LEU A C 1
ATOM 787 O O . LEU A 1 101 ? 11.970 -10.126 28.232 1.00 12.71 129 LEU A O 1
ATOM 792 N N . ALA A 1 102 ? 12.279 -8.199 29.340 1.00 12.65 130 ALA A N 1
ATOM 793 C CA . ALA A 1 102 ? 13.678 -8.067 28.920 1.00 12.25 130 ALA A CA 1
ATOM 794 C C . ALA A 1 102 ? 14.508 -9.303 29.278 1.00 11.92 130 ALA A C 1
ATOM 795 O O . ALA A 1 102 ? 15.376 -9.713 28.510 1.00 11.70 130 ALA A O 1
ATOM 797 N N . GLN A 1 103 ? 14.213 -9.897 30.434 1.00 11.68 131 GLN A N 1
ATOM 798 C CA . GLN A 1 103 ? 14.876 -11.109 30.919 1.00 11.69 131 GLN A CA 1
ATOM 799 C C . GLN A 1 103 ? 14.772 -12.310 29.971 1.00 11.14 131 GLN A C 1
ATOM 800 O O . GLN A 1 103 ? 15.576 -13.237 30.052 1.00 11.14 131 GLN A O 1
ATOM 806 N N . TYR A 1 104 ? 13.784 -12.289 29.079 1.00 11.02 132 TYR A N 1
ATOM 807 C CA . TYR A 1 104 ? 13.531 -13.390 28.160 1.00 10.98 132 TYR A CA 1
ATOM 808 C C . TYR A 1 104 ? 14.090 -13.170 26.754 1.00 10.60 132 TYR A C 1
ATOM 809 O O . TYR A 1 104 ? 14.055 -14.088 25.944 1.00 10.54 132 TYR A O 1
ATOM 818 N N . ILE A 1 105 ? 14.626 -11.987 26.464 1.00 10.48 133 ILE A N 1
ATOM 819 C CA . ILE A 1 105 ? 15.057 -11.675 25.099 1.00 10.40 133 ILE A CA 1
ATOM 820 C C . ILE A 1 105 ? 16.225 -12.543 24.620 1.00 10.15 133 ILE A C 1
ATOM 821 O O . ILE A 1 105 ? 16.115 -13.185 23.589 1.00 10.03 133 ILE A O 1
ATOM 826 N N . LEU A 1 106 ? 17.341 -12.557 25.340 1.00 10.17 134 LEU A N 1
ATOM 827 C CA . LEU A 1 106 ? 18.503 -13.310 24.863 1.00 10.22 134 LEU A CA 1
ATOM 828 C C . LEU A 1 106 ? 18.229 -14.819 24.809 1.00 10.03 134 LEU A C 1
ATOM 829 O O . LEU A 1 106 ? 18.566 -15.447 23.818 1.00 9.68 134 LEU A O 1
ATOM 834 N N . PRO A 1 107 ? 17.628 -15.416 25.840 1.00 9.99 135 PRO A N 1
ATOM 835 C CA . PRO A 1 107 ? 17.209 -16.819 25.732 1.00 10.04 135 PRO A CA 1
ATOM 836 C C . PRO A 1 107 ? 16.333 -17.110 24.504 1.00 9.94 135 PRO A C 1
ATOM 837 O O . PRO A 1 107 ? 16.570 -18.104 23.819 1.00 10.54 135 PRO A O 1
ATOM 841 N N . ALA A 1 108 ? 15.362 -16.247 24.214 1.00 9.97 136 ALA A N 1
ATOM 842 C CA . ALA A 1 108 ? 14.515 -16.427 23.030 1.00 9.98 136 ALA A CA 1
ATOM 843 C C . ALA A 1 108 ? 15.324 -16.288 21.732 1.00 9.95 136 ALA A C 1
ATOM 844 O O . ALA A 1 108 ? 15.130 -17.054 20.792 1.00 9.98 136 ALA A O 1
ATOM 846 N N . MET A 1 109 ? 16.245 -15.331 21.700 1.00 9.97 137 MET A N 1
ATOM 847 C CA . MET A 1 109 ? 17.124 -15.125 20.545 1.00 10.19 137 MET A CA 1
ATOM 848 C C . MET A 1 109 ? 17.975 -16.364 20.280 1.00 10.53 137 MET A C 1
ATOM 849 O O . MET A 1 109 ? 18.106 -16.797 19.139 1.00 10.70 137 MET A O 1
ATOM 854 N N . ARG A 1 110 ? 18.547 -16.934 21.336 1.00 10.83 138 ARG A N 1
ATOM 855 C CA . ARG A 1 110 ? 19.354 -18.145 21.229 1.00 11.16 138 ARG A CA 1
ATOM 856 C C . ARG A 1 110 ? 18.520 -19.315 20.686 1.00 10.93 138 ARG A C 1
ATOM 857 O O . ARG A 1 110 ? 18.959 -20.028 19.790 1.00 10.86 138 ARG A O 1
ATOM 865 N N . ASN A 1 111 ? 17.319 -19.506 21.216 1.00 10.90 139 ASN A N 1
ATOM 866 C CA . ASN A 1 111 ? 16.486 -20.631 20.795 1.00 11.12 139 ASN A CA 1
ATOM 867 C C . ASN A 1 111 ? 16.003 -20.490 19.350 1.00 11.33 139 ASN A C 1
ATOM 868 O O . ASN A 1 111 ? 15.946 -21.475 18.614 1.00 11.57 139 ASN A O 1
ATOM 873 N N . ILE A 1 112 ? 15.694 -19.267 18.931 1.00 11.43 140 ILE A N 1
ATOM 874 C CA . ILE A 1 112 ? 15.310 -19.006 17.541 1.00 11.60 140 ILE A CA 1
ATOM 875 C C . ILE A 1 112 ? 16.500 -19.225 16.610 1.00 11.50 140 ILE A C 1
ATOM 876 O O . ILE A 1 112 ? 16.363 -19.839 15.555 1.00 11.50 140 ILE A O 1
ATOM 881 N N . TYR A 1 113 ? 17.669 -18.724 17.000 1.00 11.54 141 TYR A N 1
ATOM 882 C CA . TYR A 1 113 ? 18.881 -18.903 16.211 1.00 12.01 141 TYR A CA 1
ATOM 883 C C . TYR A 1 113 ? 19.188 -20.385 16.003 1.00 12.00 141 TYR A C 1
ATOM 884 O O . TYR A 1 113 ? 19.547 -20.792 14.904 1.00 11.68 141 TYR A O 1
ATOM 893 N N . ASN A 1 114 ? 19.041 -21.188 17.052 1.00 12.10 142 ASN A N 1
ATOM 894 C CA . ASN A 1 114 ? 19.316 -22.624 16.957 1.00 12.46 142 ASN A CA 1
ATOM 895 C C . ASN A 1 114 ? 18.413 -23.304 15.928 1.00 12.29 142 ASN A C 1
ATOM 896 O O . ASN A 1 114 ? 18.878 -24.118 15.133 1.00 12.54 142 ASN A O 1
ATOM 901 N N . ALA A 1 115 ? 17.131 -22.950 15.932 1.00 11.92 143 ALA A N 1
ATOM 902 C CA . ALA A 1 115 ? 16.173 -23.504 14.977 1.00 11.91 143 ALA A CA 1
ATOM 903 C C . ALA A 1 115 ? 16.493 -23.087 13.539 1.00 11.93 143 ALA A C 1
ATOM 904 O O . ALA A 1 115 ? 16.430 -23.903 12.621 1.00 12.12 143 ALA A O 1
ATOM 906 N N . LEU A 1 116 ? 16.836 -21.819 13.345 1.00 11.58 144 LEU A N 1
ATOM 907 C CA . LEU A 1 116 ? 17.191 -21.319 12.020 1.00 11.73 144 LEU A CA 1
ATOM 908 C C . LEU A 1 116 ? 18.476 -21.978 11.531 1.00 11.79 144 LEU A C 1
ATOM 909 O O . LEU A 1 116 ? 18.586 -22.337 10.364 1.00 11.60 144 LEU A O 1
ATOM 914 N N . SER A 1 117 ? 19.436 -22.153 12.435 1.00 12.00 145 SER A N 1
ATOM 915 C CA . SER A 1 117 ? 20.732 -22.733 12.093 1.00 12.61 145 SER A CA 1
ATOM 916 C C . SER A 1 117 ? 20.593 -24.177 11.621 1.00 12.34 145 SER A C 1
ATOM 917 O O . SER A 1 117 ? 21.270 -24.591 10.678 1.00 12.43 145 SER A O 1
ATOM 920 N N . SER A 1 118 ? 19.702 -24.931 12.255 1.00 12.49 146 SER A N 1
ATOM 921 C CA . SER A 1 118 ? 19.509 -26.327 11.883 1.00 12.80 146 SER A CA 1
ATOM 922 C C . SER A 1 118 ? 18.957 -26.447 10.463 1.00 12.85 146 SER A C 1
ATOM 923 O O . SER A 1 118 ? 19.257 -27.410 9.762 1.00 12.82 146 SER A O 1
ATOM 928 N N . ALA A 1 119 ? 18.166 -25.458 10.050 1.00 12.90 147 ALA A N 1
ATOM 929 C CA . ALA A 1 119 ? 17.583 -25.409 8.708 1.00 13.27 147 ALA A CA 1
ATOM 930 C C . ALA A 1 119 ? 18.510 -24.783 7.652 1.00 13.67 147 ALA A C 1
ATOM 931 O O . ALA A 1 119 ? 18.181 -24.784 6.467 1.00 13.85 147 ALA A O 1
ATOM 933 N N . GLY A 1 120 ? 19.652 -24.250 8.076 1.00 14.07 148 GLY A N 1
ATOM 934 C CA . GLY A 1 120 ? 20.600 -23.615 7.170 1.00 14.80 148 GLY A CA 1
ATOM 935 C C . GLY A 1 120 ? 20.240 -22.180 6.813 1.00 15.64 148 GLY A C 1
ATOM 936 O O . GLY A 1 120 ? 20.736 -21.642 5.822 1.00 15.85 148 GLY A O 1
ATOM 937 N N . LEU A 1 121 ? 19.399 -21.555 7.635 1.00 16.25 149 LEU A N 1
ATOM 938 C CA . LEU A 1 121 ? 18.879 -20.208 7.385 1.00 17.28 149 LEU A CA 1
ATOM 939 C C . LEU A 1 121 ? 19.503 -19.125 8.267 1.00 17.92 149 LEU A C 1
ATOM 940 O O . LEU A 1 121 ? 19.134 -17.955 8.151 1.00 18.18 149 LEU A O 1
ATOM 945 N N . GLN A 1 122 ? 20.431 -19.504 9.140 1.00 18.78 150 GLN A N 1
ATOM 946 C CA . GLN A 1 122 ? 21.007 -18.593 10.149 1.00 19.43 150 GLN A CA 1
ATOM 947 C C . GLN A 1 122 ? 21.820 -17.427 9.588 1.00 20.25 150 GLN A C 1
ATOM 948 O O . GLN A 1 122 ? 22.134 -16.475 10.310 1.00 20.28 150 GLN A O 1
ATOM 954 N N . ASN A 1 123 ? 22.162 -17.537 8.309 1.00 20.80 151 ASN A N 1
ATOM 955 C CA . ASN A 1 123 ? 22.900 -16.531 7.559 1.00 21.57 151 ASN A CA 1
ATOM 956 C C . ASN A 1 123 ? 21.997 -15.486 6.910 1.00 20.94 151 ASN A C 1
ATOM 957 O O . ASN A 1 123 ? 22.236 -14.282 7.066 1.00 21.78 151 ASN A O 1
ATOM 962 N N . GLN A 1 124 ? 20.975 -15.925 6.175 1.00 20.06 152 GLN A N 1
ATOM 963 C CA . GLN A 1 124 ? 20.110 -14.972 5.480 1.00 19.27 152 GLN A CA 1
ATOM 964 C C . GLN A 1 124 ? 19.136 -14.333 6.453 1.00 17.72 152 GLN A C 1
ATOM 965 O O . GLN A 1 124 ? 18.781 -13.173 6.276 1.00 17.77 152 GLN A O 1
ATOM 971 N N . ILE A 1 125 ? 18.701 -15.090 7.460 1.00 15.80 153 ILE A N 1
ATOM 972 C CA . ILE A 1 125 ? 17.745 -14.597 8.451 1.00 14.78 153 ILE A CA 1
ATOM 973 C C . ILE A 1 125 ? 18.454 -14.383 9.786 1.00 14.30 153 ILE A C 1
ATOM 974 O O . ILE A 1 125 ? 18.618 -15.315 10.576 1.00 14.91 153 ILE A O 1
ATOM 979 N N . LYS A 1 126 ? 18.864 -13.145 10.031 1.00 13.34 154 LYS A N 1
ATOM 980 C CA . LYS A 1 126 ? 19.604 -12.803 11.239 1.00 12.93 154 LYS A CA 1
ATOM 981 C C . LYS A 1 126 ? 18.666 -12.468 12.395 1.00 12.20 154 LYS A C 1
ATOM 982 O O . LYS A 1 126 ? 17.579 -11.935 12.194 1.00 11.80 154 LYS A O 1
ATOM 988 N N . VAL A 1 127 ? 19.107 -12.786 13.607 1.00 11.22 155 VAL A N 1
ATOM 989 C CA . VAL A 1 127 ? 18.305 -12.659 14.817 1.00 11.32 155 VAL A CA 1
ATOM 990 C C . VAL A 1 127 ? 18.830 -11.505 15.673 1.00 11.01 155 VAL A C 1
ATOM 991 O O . VAL A 1 127 ? 20.018 -11.439 15.982 1.00 11.41 155 VAL A O 1
ATOM 995 N N . SER A 1 128 ? 17.933 -10.602 16.056 1.00 10.69 156 SER A N 1
ATOM 996 C CA . SER A 1 128 ? 18.295 -9.423 16.829 1.00 10.52 156 SER A CA 1
ATOM 997 C C . SER A 1 128 ? 17.139 -9.045 17.763 1.00 10.26 156 SER A C 1
ATOM 998 O O . SER A 1 128 ? 16.246 -9.848 18.018 1.00 10.27 156 SER A O 1
ATOM 1001 N N . THR A 1 129 ? 17.194 -7.837 18.304 1.00 10.14 157 THR A N 1
ATOM 1002 C CA . THR A 1 129 ? 16.094 -7.243 19.049 1.00 10.30 157 THR A CA 1
ATOM 1003 C C . THR A 1 129 ? 16.079 -5.757 18.695 1.00 10.54 157 THR A C 1
ATOM 1004 O O . THR A 1 129 ? 17.113 -5.195 18.326 1.00 10.45 157 THR A O 1
ATOM 1008 N N . ALA A 1 130 ? 14.906 -5.138 18.771 1.00 10.86 158 ALA A N 1
ATOM 1009 C CA . ALA A 1 130 ? 14.755 -3.729 18.433 1.00 11.71 158 ALA A CA 1
ATOM 1010 C C . ALA A 1 130 ? 14.642 -2.913 19.715 1.00 11.08 158 ALA A C 1
ATOM 1011 O O . ALA A 1 130 ? 13.796 -3.198 20.562 1.00 11.21 158 ALA A O 1
ATOM 1013 N N . VAL A 1 131 ? 15.501 -1.906 19.854 1.00 10.99 159 VAL A N 1
ATOM 1014 C CA . VAL A 1 131 ? 15.522 -1.047 21.035 1.00 11.18 159 VAL A CA 1
ATOM 1015 C C . VAL A 1 131 ? 15.218 0.400 20.666 1.00 11.37 159 VAL A C 1
ATOM 1016 O O . VAL A 1 131 ? 15.340 0.797 19.513 1.00 11.20 159 VAL A O 1
ATOM 1020 N N . ASP A 1 132 ? 14.814 1.179 21.659 1.00 11.78 160 ASP A N 1
ATOM 1021 C CA . ASP A 1 132 ? 14.680 2.624 21.500 1.00 12.25 160 ASP A CA 1
ATOM 1022 C C . ASP A 1 132 ? 15.967 3.279 21.988 1.00 12.39 160 ASP A C 1
ATOM 1023 O O . ASP A 1 132 ? 16.799 2.628 22.621 1.00 12.35 160 ASP A O 1
ATOM 1028 N N . THR A 1 133 ? 16.118 4.573 21.722 1.00 12.75 161 THR A N 1
ATOM 1029 C CA . THR A 1 133 ? 17.347 5.291 22.069 1.00 13.28 161 THR A CA 1
ATOM 1030 C C . THR A 1 133 ? 17.441 5.659 23.554 1.00 12.96 161 THR A C 1
ATOM 1031 O O . THR A 1 133 ? 18.443 6.230 23.983 1.00 13.23 161 THR A O 1
ATOM 1035 N N . GLY A 1 134 ? 16.413 5.315 24.329 1.00 12.73 162 GLY A N 1
ATOM 1036 C CA . GLY A 1 134 ? 16.474 5.366 25.783 1.00 12.81 162 GLY A CA 1
ATOM 1037 C C . GLY A 1 134 ? 17.531 4.464 26.408 1.00 12.72 162 GLY A C 1
ATOM 1038 O O . GLY A 1 134 ? 17.888 4.651 27.572 1.00 12.91 162 GLY A O 1
ATOM 1039 N N . VAL A 1 135 ? 18.044 3.490 25.655 1.00 12.28 163 VAL A N 1
ATOM 1040 C CA . VAL A 1 135 ? 19.163 2.671 26.122 1.00 12.29 163 VAL A CA 1
ATOM 1041 C C . VAL A 1 135 ? 20.454 3.476 26.305 1.00 12.57 163 VAL A C 1
ATOM 1042 O O . VAL A 1 135 ? 21.367 3.016 26.976 1.00 12.67 163 VAL A O 1
ATOM 1046 N N . LEU A 1 136 ? 20.538 4.657 25.695 1.00 12.87 164 LEU A N 1
ATOM 1047 C CA . LEU A 1 136 ? 21.704 5.530 25.846 1.00 13.12 164 LEU A CA 1
ATOM 1048 C C . LEU A 1 136 ? 21.645 6.349 27.134 1.00 13.38 164 LEU A C 1
ATOM 1049 O O . LEU A 1 136 ? 20.597 6.885 27.496 1.00 13.97 164 LEU A O 1
ATOM 1054 N N . GLY A 1 137 ? 22.781 6.434 27.818 1.00 13.44 165 GLY A N 1
ATOM 1055 C CA . GLY A 1 137 ? 22.986 7.423 28.861 1.00 13.83 165 GLY A CA 1
ATOM 1056 C C . GLY A 1 137 ? 23.471 8.699 28.198 1.00 14.09 165 GLY A C 1
ATOM 1057 O O . GLY A 1 137 ? 22.673 9.522 27.750 1.00 15.04 165 GLY A O 1
ATOM 1058 N N . THR A 1 138 ? 24.785 8.847 28.101 1.00 13.87 166 THR A N 1
ATOM 1059 C CA . THR A 1 138 ? 25.379 9.994 27.419 1.00 13.64 166 THR A CA 1
ATOM 1060 C C . THR A 1 138 ? 25.204 9.855 25.906 1.00 13.12 166 THR A C 1
ATOM 1061 O O . THR A 1 138 ? 25.302 8.756 25.364 1.00 12.95 166 THR A O 1
ATOM 1068 N N . SER A 1 139 ? 24.933 10.970 25.233 1.00 12.98 167 SER A N 1
ATOM 1069 C CA . SER A 1 139 ? 24.774 10.982 23.777 1.00 12.98 167 SER A CA 1
ATOM 1070 C C . SER A 1 139 ? 25.297 12.246 23.076 1.00 12.77 167 SER A C 1
ATOM 1071 O O . SER A 1 139 ? 25.180 12.357 21.854 1.00 12.99 167 SER A O 1
ATOM 1074 N N . TYR A 1 140 ? 25.872 13.184 23.829 1.00 12.01 168 TYR A N 1
ATOM 1075 C CA . TYR A 1 140 ? 26.475 14.385 23.250 1.00 11.62 168 TYR A CA 1
ATOM 1076 C C . TYR A 1 140 ? 27.920 14.552 23.732 1.00 11.22 168 TYR A C 1
ATOM 1077 O O . TYR A 1 140 ? 28.159 14.498 24.934 1.00 10.75 168 TYR A O 1
ATOM 1086 N N . PRO A 1 141 ? 28.888 14.717 22.826 1.00 10.67 169 PRO A N 1
ATOM 1087 C CA . PRO A 1 141 ? 28.716 14.565 21.374 1.00 10.65 169 PRO A CA 1
ATOM 1088 C C . PRO A 1 141 ? 28.493 13.086 21.048 1.00 10.46 169 PRO A C 1
ATOM 1089 O O . PRO A 1 141 ? 28.545 12.270 21.968 1.00 10.52 169 PRO A O 1
ATOM 1093 N N . PRO A 1 142 ? 28.222 12.729 19.795 1.00 10.50 170 PRO A N 1
ATOM 1094 C CA . PRO A 1 142 ? 27.971 11.319 19.461 1.00 10.36 170 PRO A CA 1
ATOM 1095 C C . PRO A 1 142 ? 29.068 10.347 19.930 1.00 10.57 170 PRO A C 1
ATOM 1096 O O . PRO A 1 142 ? 28.746 9.248 20.357 1.00 10.57 170 PRO A O 1
ATOM 1100 N N . SER A 1 143 ? 30.326 10.776 19.909 1.00 10.74 171 SER A N 1
ATOM 1101 C CA . SER A 1 143 ? 31.450 9.932 20.334 1.00 10.93 171 SER A CA 1
ATOM 1102 C C . SER A 1 143 ? 31.440 9.597 21.829 1.00 10.79 171 SER A C 1
ATOM 1103 O O . SER A 1 143 ? 32.113 8.664 22.250 1.00 11.39 171 SER A O 1
ATOM 1106 N N . ALA A 1 144 ? 30.698 10.371 22.618 1.00 10.79 172 ALA A N 1
ATOM 1107 C CA . ALA A 1 144 ? 30.479 10.076 24.038 1.00 10.84 172 ALA A CA 1
ATOM 1108 C C . ALA A 1 144 ? 29.402 9.017 24.284 1.00 10.88 172 ALA A C 1
ATOM 1109 O O . ALA A 1 144 ? 29.173 8.625 25.430 1.00 11.24 172 ALA A O 1
ATOM 1111 N N . GLY A 1 145 ? 28.736 8.569 23.222 1.00 10.71 173 GLY A N 1
ATOM 1112 C CA . GLY A 1 145 ? 27.656 7.604 23.330 1.00 10.91 173 GLY A CA 1
ATOM 1113 C C . GLY A 1 145 ? 28.014 6.401 24.180 1.00 10.90 173 GLY A C 1
ATOM 1114 O O . GLY A 1 145 ? 29.047 5.776 23.971 1.00 11.34 173 GLY A O 1
ATOM 1115 N N . ALA A 1 146 ? 27.156 6.092 25.142 1.00 11.14 174 ALA A N 1
ATOM 1116 C CA . ALA A 1 146 ? 27.329 4.927 26.010 1.00 11.37 174 ALA A CA 1
ATOM 1117 C C . ALA A 1 146 ? 25.968 4.454 26.490 1.00 11.65 174 ALA A C 1
ATOM 1118 O O . ALA A 1 146 ? 25.080 5.263 26.729 1.00 12.19 174 ALA A O 1
ATOM 1120 N N . PHE A 1 147 ? 25.797 3.141 26.617 1.00 11.94 175 PHE A N 1
ATOM 1121 C CA . PHE A 1 147 ? 24.565 2.589 27.162 1.00 12.28 175 PHE A CA 1
ATOM 1122 C C . PHE A 1 147 ? 24.495 2.881 28.656 1.00 12.70 175 PHE A C 1
ATOM 1123 O O . PHE A 1 147 ? 25.524 2.940 29.330 1.00 12.71 175 PHE A O 1
ATOM 1131 N N . SER A 1 148 ? 23.284 3.071 29.173 1.00 13.19 176 SER A N 1
ATOM 1132 C CA . SER A 1 148 ? 23.075 3.176 30.614 1.00 13.76 176 SER A CA 1
ATOM 1133 C C . SER A 1 148 ? 23.478 1.863 31.283 1.00 14.25 176 SER A C 1
ATOM 1134 O O . SER A 1 148 ? 23.565 0.830 30.622 1.00 14.23 176 SER A O 1
ATOM 1137 N N . SER A 1 149 ? 23.721 1.896 32.589 1.00 15.21 177 SER A N 1
ATOM 1138 C CA . SER A 1 149 ? 24.120 0.686 33.305 1.00 15.81 177 SER A CA 1
ATOM 1139 C C . SER A 1 149 ? 23.044 -0.397 33.222 1.00 15.36 177 SER A C 1
ATOM 1140 O O . SER A 1 149 ? 23.357 -1.567 33.008 1.00 15.20 177 SER A O 1
ATOM 1143 N N . ALA A 1 150 ? 21.784 0.003 33.361 1.00 15.32 178 ALA A N 1
ATOM 1144 C CA . ALA A 1 150 ? 20.658 -0.926 33.268 1.00 15.12 178 ALA A CA 1
ATOM 1145 C C . ALA A 1 150 ? 20.565 -1.567 31.879 1.00 14.90 178 ALA A C 1
ATOM 1146 O O . ALA A 1 150 ? 20.388 -2.779 31.759 1.00 14.85 178 ALA A O 1
ATOM 1148 N N . ALA A 1 151 ? 20.693 -0.751 30.833 1.00 14.47 179 ALA A N 1
ATOM 1149 C CA . ALA A 1 151 ? 20.665 -1.254 29.464 1.00 14.30 179 ALA A CA 1
ATOM 1150 C C . ALA A 1 151 ? 21.872 -2.142 29.173 1.00 14.36 179 ALA A C 1
ATOM 1151 O O . ALA A 1 151 ? 21.747 -3.142 28.481 1.00 13.72 179 ALA A O 1
ATOM 1153 N N . GLN A 1 152 ? 23.033 -1.779 29.712 1.00 14.67 180 GLN A N 1
ATOM 1154 C CA . GLN A 1 152 ? 24.273 -2.519 29.485 1.00 15.17 180 GLN A CA 1
ATOM 1155 C C . GLN A 1 152 ? 24.207 -3.950 30.020 1.00 14.46 180 GLN A C 1
ATOM 1156 O O . GLN A 1 152 ? 24.777 -4.861 29.430 1.00 14.41 180 GLN A O 1
ATOM 1162 N N . ALA A 1 153 ? 23.520 -4.143 31.143 1.00 14.24 181 ALA A N 1
ATOM 1163 C CA . ALA A 1 153 ? 23.415 -5.469 31.743 1.00 14.04 181 ALA A CA 1
ATOM 1164 C C . ALA A 1 153 ? 22.746 -6.448 30.773 1.00 13.61 181 ALA A C 1
ATOM 1165 O O . ALA A 1 153 ? 23.135 -7.610 30.691 1.00 13.56 181 ALA A O 1
ATOM 1167 N N . TYR A 1 154 ? 21.752 -5.966 30.030 1.00 13.42 182 TYR A N 1
ATOM 1168 C CA . TYR A 1 154 ? 21.093 -6.769 28.996 1.00 13.35 182 TYR A CA 1
ATOM 1169 C C . TYR A 1 154 ? 21.829 -6.747 27.656 1.00 13.33 182 TYR A C 1
ATOM 1170 O O . TYR A 1 154 ? 21.903 -7.763 26.968 1.00 12.88 182 TYR A O 1
ATOM 1179 N N . LEU A 1 155 ? 22.364 -5.589 27.281 1.00 13.22 183 LEU A N 1
ATOM 1180 C CA . LEU A 1 155 ? 22.912 -5.407 25.940 1.00 13.42 183 LEU A CA 1
ATOM 1181 C C . LEU A 1 155 ? 24.309 -5.986 25.760 1.00 13.53 183 LEU A C 1
ATOM 1182 O O . LEU A 1 155 ? 24.649 -6.414 24.667 1.00 13.90 183 LEU A O 1
ATOM 1187 N N . SER A 1 156 ? 25.125 -6.000 26.806 1.00 13.70 184 SER A N 1
ATOM 1188 C CA . SER A 1 156 ? 26.465 -6.564 26.679 1.00 14.19 184 SER A CA 1
ATOM 1189 C C . SER A 1 156 ? 26.406 -8.043 26.247 1.00 13.59 184 SER A C 1
ATOM 1190 O O . SER A 1 156 ? 27.047 -8.409 25.271 1.00 13.71 184 SER A O 1
ATOM 1193 N N . PRO A 1 157 ? 25.638 -8.887 26.937 1.00 13.42 185 PRO A N 1
ATOM 1194 C CA . PRO A 1 157 ? 25.462 -10.272 26.476 1.00 13.17 185 PRO A CA 1
ATOM 1195 C C . PRO A 1 157 ? 24.799 -10.383 25.094 1.00 12.70 185 PRO A C 1
ATOM 1196 O O . PRO A 1 157 ? 25.193 -11.241 24.306 1.00 12.59 185 PRO A O 1
ATOM 1200 N N . ILE A 1 158 ? 23.819 -9.531 24.804 1.00 12.23 186 ILE A N 1
ATOM 1201 C CA . ILE A 1 158 ? 23.173 -9.550 23.489 1.00 12.15 186 ILE A CA 1
ATOM 1202 C C . ILE A 1 158 ? 24.162 -9.175 22.379 1.00 12.36 186 ILE A C 1
ATOM 1203 O O . ILE A 1 158 ? 24.181 -9.812 21.339 1.00 11.87 186 ILE A O 1
ATOM 1208 N N . VAL A 1 159 ? 24.995 -8.166 22.625 1.00 12.70 187 VAL A N 1
ATOM 1209 C CA . VAL A 1 159 ? 25.950 -7.686 21.628 1.00 13.37 187 VAL A CA 1
ATOM 1210 C C . VAL A 1 159 ? 27.027 -8.734 21.343 1.00 13.55 187 VAL A C 1
ATOM 1211 O O . VAL A 1 159 ? 27.466 -8.880 20.209 1.00 13.39 187 VAL A O 1
ATOM 1215 N N . GLN A 1 160 ? 27.444 -9.473 22.367 1.00 13.92 188 GLN A N 1
ATOM 1216 C CA . GLN A 1 160 ? 28.382 -10.579 22.176 1.00 14.54 188 GLN A CA 1
ATOM 1217 C C . GLN A 1 160 ? 27.785 -11.630 21.232 1.00 14.22 188 GLN A C 1
ATOM 1218 O O . GLN A 1 160 ? 28.465 -12.159 20.358 1.00 14.25 188 GLN A O 1
ATOM 1224 N N . PHE A 1 161 ? 26.502 -11.913 21.420 1.00 13.91 189 PHE A N 1
ATOM 1225 C CA . PHE A 1 161 ? 25.746 -12.828 20.570 1.00 13.67 189 PHE A CA 1
ATOM 1226 C C . PHE A 1 161 ? 25.652 -12.284 19.135 1.00 13.08 189 PHE A C 1
ATOM 1227 O O . PHE A 1 161 ? 25.931 -12.996 18.173 1.00 13.07 189 PHE A O 1
ATOM 1235 N N . LEU A 1 162 ? 25.295 -11.010 18.996 1.00 12.49 190 LEU A N 1
ATOM 1236 C CA . LEU A 1 162 ? 25.183 -10.394 17.673 1.00 12.44 190 LEU A CA 1
ATOM 1237 C C . LEU A 1 162 ? 26.514 -10.418 16.927 1.00 12.46 190 LEU A C 1
ATOM 1238 O O . LEU A 1 162 ? 26.568 -10.756 15.748 1.00 12.11 190 LEU A O 1
ATOM 1243 N N . ALA A 1 163 ? 27.593 -10.064 17.620 1.00 12.94 191 ALA A N 1
ATOM 1244 C CA . ALA A 1 163 ? 28.919 -10.022 17.010 1.00 13.43 191 ALA A CA 1
ATOM 1245 C C . ALA A 1 163 ? 29.354 -11.409 16.544 1.00 14.08 191 ALA A C 1
ATOM 1246 O O . ALA A 1 163 ? 29.917 -11.555 15.460 1.00 14.47 191 ALA A O 1
ATOM 1248 N N . SER A 1 164 ? 29.061 -12.423 17.354 1.00 14.83 192 SER A N 1
ATOM 1249 C CA . SER A 1 164 ? 29.427 -13.803 17.031 1.00 15.56 192 SER A CA 1
ATOM 1250 C C . SER A 1 164 ? 28.669 -14.347 15.817 1.00 15.87 192 SER A C 1
ATOM 1251 O O . SER A 1 164 ? 29.208 -15.154 15.062 1.00 16.44 192 SER A O 1
ATOM 1256 N N . ASN A 1 165 ? 27.427 -13.899 15.628 1.00 16.12 193 ASN A N 1
ATOM 1257 C CA . ASN A 1 165 ? 26.569 -14.390 14.548 1.00 16.42 193 ASN A CA 1
ATOM 1258 C C . ASN A 1 165 ? 26.531 -13.486 13.314 1.00 16.20 193 ASN A C 1
ATOM 1259 O O . ASN A 1 165 ? 25.853 -13.805 12.338 1.00 17.00 193 ASN A O 1
ATOM 1264 N N . GLY A 1 166 ? 27.243 -12.359 13.352 1.00 15.75 194 GLY A N 1
ATOM 1265 C CA . GLY A 1 166 ? 27.222 -11.397 12.256 1.00 15.34 194 GLY A CA 1
ATOM 1266 C C . GLY A 1 166 ? 25.888 -10.685 12.060 1.00 14.63 194 GLY A C 1
ATOM 1267 O O . GLY A 1 166 ? 25.530 -10.345 10.930 1.00 15.59 194 GLY A O 1
ATOM 1268 N N . ALA A 1 167 ? 25.163 -10.456 13.154 1.00 13.39 195 ALA A N 1
ATOM 1269 C CA . ALA A 1 167 ? 23.856 -9.793 13.131 1.00 12.39 195 ALA A CA 1
ATOM 127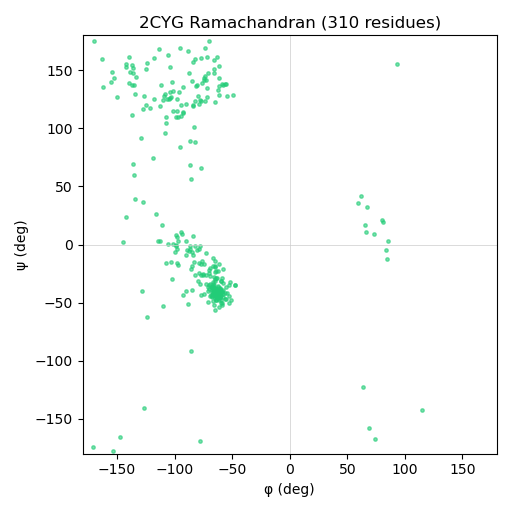0 C C . ALA A 1 167 ? 23.954 -8.343 13.619 1.00 11.61 195 ALA A C 1
ATOM 1271 O O . ALA A 1 167 ? 24.829 -8.020 14.421 1.00 11.19 195 ALA A O 1
ATOM 1273 N N . PRO A 1 168 ? 23.056 -7.475 13.152 1.00 10.93 196 PRO A N 1
ATOM 1274 C CA . PRO A 1 168 ? 23.025 -6.079 13.602 1.00 10.70 196 PRO A CA 1
ATOM 1275 C C . PRO A 1 168 ? 22.170 -5.875 14.845 1.00 10.47 196 PRO A C 1
ATOM 1276 O O . PRO A 1 168 ? 21.395 -6.760 15.220 1.00 10.67 196 PRO A O 1
ATOM 1280 N N . LEU A 1 169 ? 22.316 -4.714 15.470 1.00 9.87 197 LEU A N 1
ATOM 1281 C CA . LEU A 1 169 ? 21.357 -4.244 16.465 1.00 9.73 197 LEU A CA 1
ATOM 1282 C C . LEU A 1 169 ? 20.325 -3.388 15.743 1.00 9.57 197 LEU A C 1
ATOM 1283 O O . LEU A 1 169 ? 20.680 -2.536 14.925 1.00 9.97 197 LEU A O 1
ATOM 1288 N N . LEU A 1 170 ? 19.055 -3.605 16.062 1.00 9.36 198 LEU A N 1
ATOM 1289 C CA . LEU A 1 170 ? 17.964 -2.819 15.487 1.00 9.22 198 LEU A CA 1
ATOM 1290 C C . LEU A 1 170 ? 17.610 -1.689 16.451 1.00 9.40 198 LEU A C 1
ATOM 1291 O O . LEU A 1 170 ? 17.440 -1.924 17.641 1.00 9.62 198 LEU A O 1
ATOM 1296 N N . VAL A 1 171 ? 17.506 -0.465 15.934 1.00 9.24 199 VAL A N 1
ATOM 1297 C CA . VAL A 1 171 ? 17.194 0.709 16.752 1.00 9.38 199 VAL A CA 1
ATOM 1298 C C . VAL A 1 171 ? 16.127 1.577 16.086 1.00 9.39 199 VAL A C 1
ATOM 1299 O O . VAL A 1 171 ? 16.240 1.927 14.911 1.00 9.76 199 VAL A O 1
ATOM 1303 N N . ASN A 1 172 ? 15.092 1.914 16.847 1.00 9.00 200 ASN A N 1
ATOM 1304 C CA . ASN A 1 172 ? 14.081 2.858 16.396 1.00 9.23 200 ASN A CA 1
ATOM 1305 C C . ASN A 1 172 ? 14.625 4.262 16.686 1.00 9.50 200 ASN A C 1
ATOM 1306 O O . ASN A 1 172 ? 14.918 4.581 17.836 1.00 10.18 200 ASN A O 1
ATOM 1311 N N . VAL A 1 173 ? 14.784 5.078 15.642 1.00 9.64 201 VAL A N 1
ATOM 1312 C CA . VAL A 1 173 ? 15.461 6.377 15.737 1.00 9.71 201 VAL A CA 1
ATOM 1313 C C . VAL A 1 173 ? 14.564 7.504 15.217 1.00 9.70 201 VAL A C 1
ATOM 1314 O O . VAL A 1 173 ? 14.173 7.500 14.053 1.00 9.47 201 VAL A O 1
ATOM 1318 N N . TYR A 1 174 ? 14.255 8.465 16.079 1.00 9.86 202 TYR A N 1
ATOM 1319 C CA . TYR A 1 174 ? 13.357 9.572 15.739 1.00 10.03 202 TYR A CA 1
ATOM 1320 C C . TYR A 1 174 ? 13.946 10.949 16.072 1.00 10.03 202 TYR A C 1
ATOM 1321 O O . TYR A 1 174 ? 13.744 11.470 17.177 1.00 10.34 202 TYR A O 1
ATOM 1330 N N . PRO A 1 175 ? 14.638 11.569 15.118 1.00 9.89 203 PRO A N 1
ATOM 1331 C CA . PRO A 1 175 ? 14.989 12.987 15.248 1.00 9.92 203 PRO A CA 1
ATOM 1332 C C . PRO A 1 175 ? 13.791 13.850 15.678 1.00 10.06 203 PRO A C 1
ATOM 1333 O O . PRO A 1 175 ? 13.977 14.793 16.441 1.00 10.15 203 PRO A O 1
ATOM 1337 N N . TYR A 1 176 ? 12.583 13.510 15.229 1.00 10.01 204 TYR A N 1
ATOM 1338 C CA . TYR A 1 176 ? 11.385 14.256 15.604 1.00 10.43 204 TYR A CA 1
ATOM 1339 C C . TYR A 1 176 ? 11.255 14.454 17.114 1.00 10.85 204 TYR A C 1
ATOM 1340 O O . TYR A 1 176 ? 10.980 15.560 17.572 1.00 10.68 204 TYR A O 1
ATOM 1349 N N . PHE A 1 177 ? 11.432 13.387 17.889 1.00 11.29 205 PHE A N 1
ATOM 1350 C CA . PHE A 1 177 ? 11.237 13.479 19.340 1.00 11.99 205 PHE A CA 1
ATOM 1351 C C . PHE A 1 177 ? 12.385 14.194 20.059 1.00 12.40 205 PHE A C 1
ATOM 1352 O O . PHE A 1 177 ? 12.177 14.777 21.118 1.00 12.81 205 PHE A O 1
ATOM 1360 N N . SER A 1 178 ? 13.583 14.170 19.482 1.00 12.69 206 SER A N 1
ATOM 1361 C CA . SER A 1 178 ? 14.684 14.989 19.988 1.00 13.27 206 SER A CA 1
ATOM 1362 C C . SER A 1 178 ? 14.395 16.474 19.760 1.00 13.46 206 SER A C 1
ATOM 1363 O O . SER A 1 178 ? 14.722 17.319 20.596 1.00 13.75 206 SER A O 1
ATOM 1366 N N . TYR A 1 179 ? 13.774 16.788 18.627 1.00 13.47 207 TYR A N 1
ATOM 1367 C CA . TYR A 1 179 ? 13.388 18.156 18.315 1.00 13.81 207 TYR A CA 1
ATOM 1368 C C . TYR A 1 179 ? 12.310 18.672 19.275 1.00 14.11 207 TYR A C 1
ATOM 1369 O O . TYR A 1 179 ? 12.477 19.736 19.872 1.00 14.14 207 TYR A O 1
ATOM 1378 N N . THR A 1 180 ? 11.222 17.923 19.444 1.00 14.40 208 THR A N 1
ATOM 1379 C CA . THR A 1 180 ? 10.126 18.385 20.311 1.00 14.87 208 THR A CA 1
ATOM 1380 C C . THR A 1 180 ? 10.522 18.391 21.781 1.00 15.41 208 THR A C 1
ATOM 1381 O O . THR A 1 180 ? 9.982 19.172 22.565 1.00 15.78 208 THR A O 1
ATOM 1385 N N . GLY A 1 181 ? 11.468 17.530 22.145 1.00 15.71 209 GLY A N 1
ATOM 1386 C CA . GLY A 1 181 ? 11.946 17.440 23.513 1.00 16.12 209 GLY A CA 1
ATOM 1387 C C . GLY A 1 181 ? 12.928 18.527 23.908 1.00 16.55 209 GLY A C 1
ATOM 1388 O O . GLY A 1 181 ? 13.175 18.722 25.100 1.00 17.02 209 GLY A O 1
ATOM 1389 N N . ASN A 1 182 ? 13.493 19.236 22.929 1.00 16.95 210 ASN A N 1
ATOM 1390 C CA . ASN A 1 182 ? 14.541 20.222 23.190 1.00 17.35 210 ASN A CA 1
ATOM 1391 C C . ASN A 1 182 ? 14.359 21.547 22.434 1.00 17.40 210 ASN A C 1
ATOM 1392 O O . ASN A 1 182 ? 15.232 21.951 21.670 1.00 17.26 210 ASN A O 1
ATOM 1397 N N . PRO A 1 183 ? 13.246 22.245 22.665 1.00 18.14 211 PRO A N 1
ATOM 1398 C CA . PRO A 1 183 ? 12.979 23.503 21.954 1.00 18.53 211 PRO A CA 1
ATOM 1399 C C . PRO A 1 183 ? 14.039 24.562 22.246 1.00 18.77 211 PRO A C 1
ATOM 1400 O O . PRO A 1 183 ? 14.449 24.718 23.396 1.00 18.95 211 PRO A O 1
ATOM 1404 N N . GLY A 1 184 ? 14.489 25.256 21.204 1.00 18.89 212 GLY A N 1
ATOM 1405 C CA . GLY A 1 184 ? 15.529 26.263 21.326 1.00 19.17 212 GLY A CA 1
ATOM 1406 C C . GLY A 1 184 ? 16.957 25.735 21.291 1.00 19.18 212 GLY A C 1
ATOM 1407 O O . GLY A 1 184 ? 17.892 26.524 21.152 1.00 19.95 212 GLY A O 1
ATOM 1408 N N . GLN A 1 185 ? 17.129 24.417 21.413 1.00 19.07 213 GLN A N 1
ATOM 1409 C CA . GLN A 1 185 ? 18.451 23.785 21.399 1.00 18.97 213 GLN A CA 1
ATOM 1410 C C . GLN A 1 185 ? 18.663 22.982 20.113 1.00 17.83 213 GLN A C 1
ATOM 1411 O O . GLN A 1 185 ? 19.665 23.160 19.420 1.00 18.77 213 GLN A O 1
ATOM 1417 N N . ILE A 1 186 ? 17.721 22.093 19.809 1.00 16.41 214 ILE A N 1
ATOM 1418 C CA . ILE A 1 186 ? 17.725 21.326 18.566 1.00 15.21 214 ILE A CA 1
ATOM 1419 C C . ILE A 1 186 ? 16.870 22.059 17.540 1.00 14.26 214 ILE A C 1
ATOM 1420 O O . ILE A 1 186 ? 15.678 22.278 17.757 1.00 14.16 214 ILE A O 1
ATOM 1425 N N . SER A 1 187 ? 17.479 22.440 16.422 1.00 13.30 215 SER A N 1
ATOM 1426 C CA . SER A 1 187 ? 16.775 23.218 15.407 1.00 12.68 215 SER A CA 1
ATOM 1427 C C . SER A 1 187 ? 15.984 22.313 14.477 1.00 12.35 215 SER A C 1
ATOM 1428 O O . SER A 1 187 ? 16.284 21.124 14.336 1.00 11.84 215 SER A O 1
ATOM 1431 N N . LEU A 1 188 ? 14.968 22.885 13.845 1.00 11.77 216 LEU A N 1
ATOM 1432 C CA . LEU A 1 188 ? 14.163 22.149 12.890 1.00 11.60 216 LEU A CA 1
ATOM 1433 C C . LEU A 1 188 ? 14.991 21.719 11.666 1.00 11.30 216 LEU A C 1
ATOM 1434 O O . LEU A 1 188 ? 14.925 20.562 11.281 1.00 10.96 216 LEU A O 1
ATOM 1439 N N . PRO A 1 189 ? 15.777 22.607 11.055 1.00 10.85 217 PRO A N 1
ATOM 1440 C CA . PRO A 1 189 ? 16.649 22.162 9.956 1.00 10.70 217 PRO A CA 1
ATOM 1441 C C . PRO A 1 189 ? 17.601 21.018 10.345 1.00 10.56 217 PRO A C 1
ATOM 1442 O O . PRO A 1 189 ? 17.767 20.084 9.564 1.00 10.64 217 PRO A O 1
ATOM 1446 N N . TYR A 1 190 ? 18.194 21.072 11.534 1.00 10.29 218 TYR A N 1
ATOM 1447 C CA . TYR A 1 190 ? 19.072 19.995 11.996 1.00 10.12 218 TYR A CA 1
ATOM 1448 C C . TYR A 1 190 ? 18.333 18.655 11.947 1.00 9.87 218 TYR A C 1
ATOM 1449 O O . TYR A 1 190 ? 18.861 17.663 11.439 1.00 9.58 218 TYR A O 1
ATOM 1458 N N . ALA A 1 191 ? 17.101 18.638 12.454 1.00 9.73 219 ALA A N 1
ATOM 1459 C CA . ALA A 1 191 ? 16.263 17.437 12.442 1.00 9.64 219 ALA A CA 1
ATOM 1460 C C . ALA A 1 191 ? 15.840 16.979 11.031 1.00 9.75 219 ALA A C 1
ATOM 1461 O O . ALA A 1 191 ? 15.711 15.782 10.779 1.00 9.80 219 ALA A O 1
ATOM 1463 N N . LEU A 1 192 ? 15.635 17.929 10.119 1.00 9.83 220 LEU A N 1
ATOM 1464 C CA . LEU A 1 192 ? 15.102 17.632 8.782 1.00 10.00 220 LEU A CA 1
ATOM 1465 C C . LEU A 1 192 ? 16.149 17.398 7.682 1.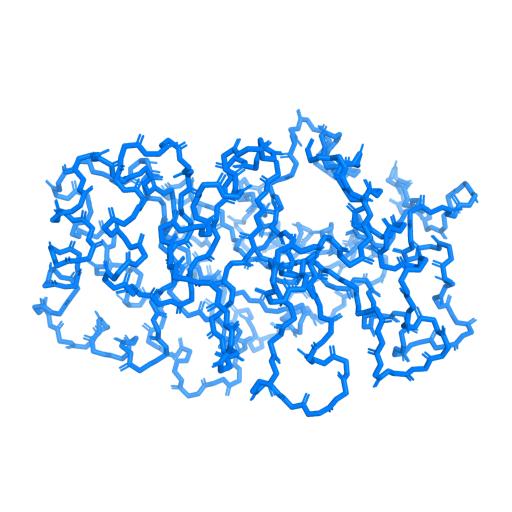00 10.01 220 LEU A C 1
ATOM 1466 O O . LEU A 1 192 ? 15.781 17.294 6.512 1.00 10.01 220 LEU A O 1
ATOM 1471 N N . PHE A 1 193 ? 17.430 17.302 8.048 1.00 10.24 221 PHE A N 1
ATOM 1472 C CA . PHE A 1 193 ? 18.547 17.127 7.104 1.00 10.34 221 PHE A CA 1
ATOM 1473 C C . PHE A 1 193 ? 18.892 18.385 6.291 1.00 10.83 221 PHE A C 1
ATOM 1474 O O . PHE A 1 193 ? 19.704 18.306 5.364 1.00 11.08 221 PHE A O 1
ATOM 1482 N N . THR A 1 194 ? 18.309 19.537 6.632 1.00 11.18 222 THR A N 1
ATOM 1483 C CA . THR A 1 194 ? 18.555 20.778 5.882 1.00 11.81 222 THR A CA 1
ATOM 1484 C C . THR A 1 194 ? 19.347 21.832 6.651 1.00 12.31 222 THR A C 1
ATOM 1485 O O . THR A 1 194 ? 19.346 23.003 6.269 1.00 12.36 222 THR A O 1
ATOM 1489 N N . ALA A 1 195 ? 20.016 21.434 7.730 1.00 13.06 223 ALA A N 1
ATOM 1490 C CA . ALA A 1 195 ? 20.889 22.360 8.447 1.00 13.70 223 ALA A CA 1
ATOM 1491 C C . ALA A 1 195 ? 22.055 22.746 7.554 1.00 14.96 223 ALA A C 1
ATOM 1492 O O . ALA A 1 195 ? 22.510 21.944 6.730 1.00 15.27 223 ALA A O 1
ATOM 1494 N N . SER A 1 196 ? 22.524 23.979 7.727 1.00 16.18 224 SER A N 1
ATOM 1495 C CA . SER A 1 196 ? 23.642 24.516 6.962 1.00 17.68 224 SER A CA 1
ATOM 1496 C C . SER A 1 196 ? 24.958 24.302 7.699 1.00 18.18 224 SER A C 1
ATOM 1497 O O . SER A 1 196 ? 25.190 24.878 8.770 1.00 18.93 224 SER A O 1
ATOM 1500 N N . GLY A 1 197 ? 25.818 23.474 7.119 1.00 18.71 225 GLY A N 1
ATOM 1501 C CA . GLY A 1 197 ? 27.131 23.212 7.664 1.00 18.75 225 GLY A CA 1
ATOM 1502 C C . GLY A 1 197 ? 27.097 22.327 8.888 1.00 18.76 225 GLY A C 1
ATOM 1503 O O . GLY A 1 197 ? 26.065 21.722 9.208 1.00 19.08 225 GLY A O 1
ATOM 1504 N N . VAL A 1 198 ? 28.232 22.268 9.579 1.00 18.49 226 VAL A N 1
ATOM 1505 C CA . VAL A 1 198 ? 28.408 21.385 10.723 1.00 18.32 226 VAL A CA 1
ATOM 1506 C C . VAL A 1 198 ? 27.722 21.971 11.956 1.00 17.72 226 VAL A C 1
ATOM 1507 O O . VAL A 1 198 ? 27.992 23.110 12.343 1.00 18.15 226 VAL A O 1
ATOM 1511 N N . VAL A 1 199 ? 26.825 21.187 12.543 1.00 16.85 227 VAL A N 1
ATOM 1512 C CA . VAL A 1 199 ? 26.120 21.551 13.769 1.00 16.40 227 VAL A CA 1
ATOM 1513 C C . VAL A 1 199 ? 26.892 21.070 15.005 1.00 16.10 227 VAL A C 1
ATOM 1514 O O . VAL A 1 199 ? 26.964 21.780 16.007 1.00 16.27 227 VAL A O 1
ATOM 1518 N N . VAL A 1 200 ? 27.454 19.867 14.934 1.00 15.66 228 VAL A N 1
ATOM 1519 C CA . VAL A 1 200 ? 28.325 19.353 15.993 1.00 15.68 228 VAL A CA 1
ATOM 1520 C C . VAL A 1 200 ? 29.638 18.878 15.385 1.00 15.80 228 VAL A C 1
ATOM 1521 O O . VAL A 1 200 ? 29.646 17.957 14.569 1.00 15.40 228 VAL A O 1
ATOM 1525 N N . GLN A 1 201 ? 30.739 19.528 15.760 1.00 15.82 229 GLN A N 1
ATOM 1526 C CA . GLN A 1 201 ? 32.074 19.080 15.380 1.00 16.00 229 GLN A CA 1
ATOM 1527 C C . GLN A 1 201 ? 32.611 18.184 16.489 1.00 15.78 229 GLN A C 1
ATOM 1528 O O . GLN A 1 201 ? 32.882 18.645 17.597 1.00 16.49 229 GLN A O 1
ATOM 1534 N N . ASP A 1 202 ? 32.768 16.906 16.170 1.00 15.15 230 ASP A N 1
ATOM 1535 C CA . ASP A 1 202 ? 33.082 15.866 17.138 1.00 14.84 230 ASP A CA 1
ATOM 1536 C C . ASP A 1 202 ? 34.423 15.234 16.777 1.00 15.15 230 ASP A C 1
ATOM 1537 O O . ASP A 1 202 ? 34.483 14.114 16.270 1.00 14.98 230 ASP A O 1
ATOM 1542 N N . GLY A 1 203 ? 35.505 15.963 17.042 1.00 15.86 231 GLY A N 1
ATOM 1543 C CA . GLY A 1 203 ? 36.825 15.557 16.597 1.00 16.42 231 GLY A CA 1
ATOM 1544 C C . GLY A 1 203 ? 36.874 15.546 15.079 1.00 16.96 231 GLY A C 1
ATOM 1545 O O . GLY A 1 203 ? 36.577 16.555 14.442 1.00 17.43 231 GLY A O 1
ATOM 1546 N N . ARG A 1 204 ? 37.208 14.395 14.503 1.00 17.65 232 ARG A N 1
ATOM 1547 C CA . ARG A 1 204 ? 37.263 14.230 13.052 1.00 18.22 232 ARG A CA 1
ATOM 1548 C C . ARG A 1 204 ? 35.881 14.140 12.399 1.00 17.68 232 ARG A C 1
ATOM 1549 O O . ARG A 1 204 ? 35.759 14.295 11.187 1.00 18.19 232 ARG A O 1
ATOM 1557 N N . PHE A 1 205 ? 34.852 13.878 13.201 1.00 16.86 233 PHE A N 1
ATOM 1558 C CA . PHE A 1 205 ? 33.513 13.586 12.689 1.00 16.36 233 PHE A CA 1
ATOM 1559 C C . PHE A 1 205 ? 32.606 14.812 12.708 1.00 16.07 233 PHE A C 1
ATOM 1560 O O . PHE A 1 205 ? 32.416 15.430 13.748 1.00 16.39 233 PHE A O 1
ATOM 1568 N N . SER A 1 206 ? 32.034 15.135 11.550 1.00 15.47 234 SER A N 1
ATOM 1569 C CA . SER A 1 206 ? 31.190 16.311 11.380 1.00 15.34 234 SER A CA 1
ATOM 1570 C C . SER A 1 206 ? 29.725 15.899 11.256 1.00 14.37 234 SER A C 1
ATOM 1571 O O . SER A 1 206 ? 29.375 15.100 10.385 1.00 14.52 234 SER A O 1
ATOM 1574 N N . TYR A 1 207 ? 28.875 16.468 12.112 1.00 13.28 235 TYR A N 1
ATOM 1575 C CA . TYR A 1 207 ? 27.448 16.148 12.137 1.00 12.49 235 TYR A CA 1
ATOM 1576 C C . TYR A 1 207 ? 26.629 17.294 11.567 1.00 12.30 235 TYR A C 1
ATOM 1577 O O . TYR A 1 207 ? 26.538 18.356 12.166 1.00 12.88 235 TYR A O 1
ATOM 1586 N N . GLN A 1 208 ? 26.065 17.062 10.385 1.00 11.74 236 GLN A N 1
ATOM 1587 C CA . GLN A 1 208 ? 25.218 18.025 9.689 1.00 11.45 236 GLN A CA 1
ATOM 1588 C C . GLN A 1 208 ? 23.731 17.756 9.939 1.00 11.12 236 GLN A C 1
ATOM 1589 O O . GLN A 1 208 ? 22.899 18.625 9.689 1.00 11.02 236 GLN A O 1
ATOM 1595 N N . ASN A 1 209 ? 23.395 16.559 10.411 1.00 10.28 237 ASN A N 1
ATOM 1596 C CA . ASN A 1 209 ? 22.003 16.198 10.670 1.00 9.98 237 ASN A CA 1
ATOM 1597 C C . ASN A 1 209 ? 21.856 15.350 11.932 1.00 9.69 237 ASN A C 1
ATOM 1598 O O . ASN A 1 209 ? 22.785 14.661 12.357 1.00 9.66 237 ASN A O 1
ATOM 1603 N N . LEU A 1 210 ? 20.663 15.404 12.510 1.00 9.48 238 LEU A N 1
ATOM 1604 C CA . LEU A 1 210 ? 20.378 14.793 13.803 1.00 9.61 238 LEU A CA 1
ATOM 1605 C C . LEU A 1 210 ? 20.313 13.263 13.727 1.00 9.30 238 LEU A C 1
ATOM 1606 O O . LEU A 1 210 ? 20.708 12.571 14.666 1.00 9.42 238 LEU A O 1
ATOM 1611 N N . PHE A 1 211 ? 19.822 12.741 12.609 1.00 9.07 239 PHE A N 1
ATOM 1612 C CA . PHE A 1 211 ? 19.783 11.302 12.362 1.00 9.22 239 PHE A CA 1
ATOM 1613 C C . PHE A 1 211 ? 21.172 10.692 12.559 1.00 9.02 239 PHE A C 1
ATOM 1614 O O . PHE A 1 211 ? 21.330 9.717 13.288 1.00 8.86 239 PHE A O 1
ATOM 1622 N N . ASP A 1 212 ? 22.173 11.288 11.923 1.00 9.23 240 ASP A N 1
ATOM 1623 C CA . ASP A 1 212 ? 23.554 10.821 12.032 1.00 9.56 240 ASP A CA 1
ATOM 1624 C C . ASP A 1 212 ? 24.069 10.885 13.465 1.00 9.49 240 ASP A C 1
ATOM 1625 O O . ASP A 1 212 ? 24.777 9.982 13.909 1.00 9.34 240 ASP A O 1
ATOM 1630 N N . ALA A 1 213 ? 23.729 11.951 14.177 1.00 9.38 241 ALA A N 1
ATOM 1631 C CA . ALA A 1 213 ? 24.204 12.135 15.550 1.00 9.47 241 ALA A CA 1
ATOM 1632 C C . ALA A 1 213 ? 23.649 11.072 16.500 1.00 9.76 241 ALA A C 1
ATOM 1633 O O . ALA A 1 213 ? 24.364 10.576 17.371 1.00 10.00 241 ALA A O 1
ATOM 1635 N N . ILE A 1 214 ? 22.384 10.713 16.329 1.00 9.62 242 ILE A N 1
ATOM 1636 C CA . ILE A 1 214 ? 21.761 9.704 17.181 1.00 9.71 242 ILE A CA 1
ATOM 1637 C C . ILE A 1 214 ? 22.319 8.317 16.857 1.00 9.69 242 ILE A C 1
ATOM 1638 O O . ILE A 1 214 ? 22.732 7.580 17.756 1.00 9.84 242 ILE A O 1
ATOM 1643 N N . VAL A 1 215 ? 22.350 7.967 15.574 1.00 9.64 243 VAL A N 1
ATOM 1644 C CA . VAL A 1 215 ? 22.843 6.660 15.152 1.00 9.77 243 VAL A CA 1
ATOM 1645 C C . VAL A 1 215 ? 24.301 6.453 15.583 1.00 9.72 243 VAL A C 1
ATOM 1646 O O . VAL A 1 215 ? 24.666 5.369 16.044 1.00 9.93 243 VAL A O 1
ATOM 1650 N N . ASP A 1 216 ? 25.128 7.485 15.456 1.00 9.87 244 ASP A N 1
ATOM 1651 C CA . ASP A 1 216 ? 26.540 7.353 15.805 1.00 9.80 244 ASP A CA 1
ATOM 1652 C C . ASP A 1 216 ? 26.775 7.284 17.309 1.00 9.94 244 ASP A C 1
ATOM 1653 O O . ASP A 1 216 ? 27.768 6.710 17.732 1.00 10.09 244 ASP A O 1
ATOM 1658 N N . ALA A 1 217 ? 25.875 7.860 18.107 1.00 9.89 245 ALA A N 1
ATOM 1659 C CA . ALA A 1 217 ? 25.898 7.650 19.554 1.00 9.92 245 ALA A CA 1
ATOM 1660 C C . ALA A 1 217 ? 25.711 6.163 19.878 1.00 9.94 245 ALA A C 1
ATOM 1661 O O . ALA A 1 217 ? 26.343 5.651 20.799 1.00 9.87 245 ALA A O 1
ATOM 1663 N N . VAL A 1 218 ? 24.854 5.473 19.124 1.00 10.22 246 VAL A N 1
ATOM 1664 C CA . VAL A 1 218 ? 24.680 4.030 19.285 1.00 10.42 246 VAL A CA 1
ATOM 1665 C C . VAL A 1 218 ? 25.929 3.255 18.837 1.00 10.48 246 VAL A C 1
ATOM 1666 O O . VAL A 1 218 ? 26.354 2.338 19.528 1.00 10.22 246 VAL A O 1
ATOM 1670 N N . PHE A 1 219 ? 26.531 3.621 17.708 1.00 10.47 247 PHE A N 1
ATOM 1671 C CA . PHE A 1 219 ? 27.783 2.986 17.287 1.00 10.65 247 PHE A CA 1
ATOM 1672 C C . PHE A 1 219 ? 28.868 3.157 18.358 1.00 10.78 247 PHE A C 1
ATOM 1673 O O . PHE A 1 219 ? 29.559 2.204 18.695 1.00 11.30 247 PHE A O 1
ATOM 1681 N N . ALA A 1 220 ? 29.004 4.364 18.899 1.00 10.58 248 ALA A N 1
ATOM 1682 C CA . ALA A 1 220 ? 29.986 4.635 19.951 1.00 10.88 248 ALA A CA 1
ATOM 1683 C C . ALA A 1 220 ? 29.725 3.789 21.197 1.00 11.10 248 ALA A C 1
ATOM 1684 O O . ALA A 1 220 ? 30.666 3.309 21.834 1.00 11.47 248 ALA A O 1
ATOM 1686 N N . ALA A 1 221 ? 28.455 3.598 21.542 1.00 11.15 249 ALA A N 1
ATOM 1687 C CA . ALA A 1 221 ? 28.089 2.773 22.690 1.00 11.40 249 ALA A CA 1
ATOM 1688 C C . ALA A 1 221 ? 28.416 1.305 22.440 1.00 11.56 249 ALA A C 1
ATOM 1689 O O . ALA A 1 221 ? 28.910 0.606 23.334 1.00 11.58 249 ALA A O 1
ATOM 1691 N N . LEU A 1 222 ? 28.149 0.846 21.221 1.00 11.77 250 LEU A N 1
ATOM 1692 C CA . LEU A 1 222 ? 28.417 -0.537 20.825 1.00 12.19 250 LEU A CA 1
ATOM 1693 C C . LEU A 1 222 ? 29.902 -0.874 20.895 1.00 13.01 250 LEU A C 1
ATOM 1694 O O . LEU A 1 222 ? 30.270 -1.981 21.277 1.00 12.99 250 LEU A O 1
ATOM 1699 N N . GLU A 1 223 ? 30.752 0.086 20.548 1.00 13.82 251 GLU A N 1
ATOM 1700 C CA . GLU A 1 223 ? 32.200 -0.122 20.554 1.00 14.62 251 GLU A CA 1
ATOM 1701 C C . GLU A 1 223 ? 32.750 -0.393 21.952 1.00 15.11 251 GLU A C 1
ATOM 1702 O O . GLU A 1 223 ? 33.820 -0.984 22.083 1.00 15.47 251 GLU A O 1
ATOM 1708 N N . ARG A 1 224 ? 32.027 0.035 22.985 1.00 15.40 252 ARG A N 1
ATOM 1709 C CA . ARG A 1 224 ? 32.458 -0.150 24.375 1.00 15.58 252 ARG A CA 1
ATOM 1710 C C . ARG A 1 224 ? 32.129 -1.523 24.954 1.00 15.99 252 ARG A C 1
ATOM 1711 O O . ARG A 1 224 ? 32.659 -1.881 26.009 1.00 16.40 252 ARG A O 1
ATOM 1719 N N . VAL A 1 225 ? 31.253 -2.276 24.291 1.00 15.96 253 VAL A N 1
ATOM 1720 C CA . VAL A 1 225 ? 30.780 -3.565 24.805 1.00 16.06 253 VAL A CA 1
ATOM 1721 C C . VAL A 1 225 ? 30.947 -4.710 23.795 1.00 16.04 253 VAL A C 1
ATOM 1722 O O . VAL A 1 225 ? 30.111 -5.617 23.716 1.00 16.58 253 VAL A O 1
ATOM 1726 N N . GLY A 1 226 ? 32.040 -4.672 23.038 1.00 15.90 254 GLY A N 1
ATOM 1727 C CA . GLY A 1 226 ? 32.381 -5.744 22.114 1.00 15.60 254 GLY A CA 1
ATOM 1728 C C . GLY A 1 226 ? 31.625 -5.704 20.798 1.00 15.31 254 GLY A C 1
ATOM 1729 O O . GLY A 1 226 ? 31.556 -6.708 20.083 1.00 15.42 254 GLY A O 1
ATOM 1730 N N . GLY A 1 227 ? 31.093 -4.535 20.454 1.00 14.80 255 GLY A N 1
ATOM 1731 C CA . GLY A 1 227 ? 30.238 -4.389 19.290 1.00 14.53 255 GLY A CA 1
ATOM 1732 C C . GLY A 1 227 ? 30.775 -3.493 18.190 1.00 14.34 255 GLY A C 1
ATOM 1733 O O . GLY A 1 227 ? 29.996 -2.947 17.424 1.00 13.59 255 GLY A O 1
ATOM 1734 N N . ALA A 1 228 ? 32.094 -3.358 18.083 1.00 14.46 256 ALA A N 1
ATOM 1735 C CA . ALA A 1 228 ? 32.699 -2.525 17.041 1.00 14.72 256 ALA A CA 1
ATOM 1736 C C . ALA A 1 228 ? 32.305 -2.953 15.623 1.00 14.73 256 ALA A C 1
ATOM 1737 O O . ALA A 1 228 ? 32.182 -2.111 14.737 1.00 14.71 256 ALA A O 1
ATOM 1739 N N . ASN A 1 229 ? 32.105 -4.252 15.409 1.00 14.68 257 ASN A N 1
ATOM 1740 C CA . ASN A 1 229 ? 31.746 -4.782 14.093 1.00 15.04 257 ASN A CA 1
ATOM 1741 C C . ASN A 1 229 ? 30.249 -5.051 13.921 1.00 14.38 257 ASN A C 1
ATOM 1742 O O . ASN A 1 229 ? 29.830 -5.625 12.911 1.00 15.33 257 ASN A O 1
ATOM 1747 N N . VAL A 1 230 ? 29.448 -4.625 14.895 1.00 13.52 258 VAL A N 1
ATOM 1748 C CA . VAL A 1 230 ? 27.999 -4.794 14.845 1.00 12.98 258 VAL A CA 1
ATOM 1749 C C . VAL A 1 230 ? 27.357 -3.582 14.166 1.00 12.62 258 VAL A C 1
ATOM 1750 O O . VAL A 1 230 ? 27.506 -2.447 14.621 1.00 12.63 258 VAL A O 1
ATOM 1754 N N . ALA A 1 231 ? 26.643 -3.831 13.072 1.00 12.32 259 ALA A N 1
ATOM 1755 C CA . ALA A 1 231 ? 25.971 -2.773 12.338 1.00 12.01 259 ALA A CA 1
ATOM 1756 C C . ALA A 1 231 ? 24.705 -2.351 13.074 1.00 11.80 259 ALA A C 1
ATOM 1757 O O . ALA A 1 231 ? 24.190 -3.086 13.921 1.00 11.55 259 ALA A O 1
ATOM 1759 N N . VAL A 1 232 ? 24.225 -1.154 12.755 1.00 11.56 260 VAL A N 1
ATOM 1760 C CA 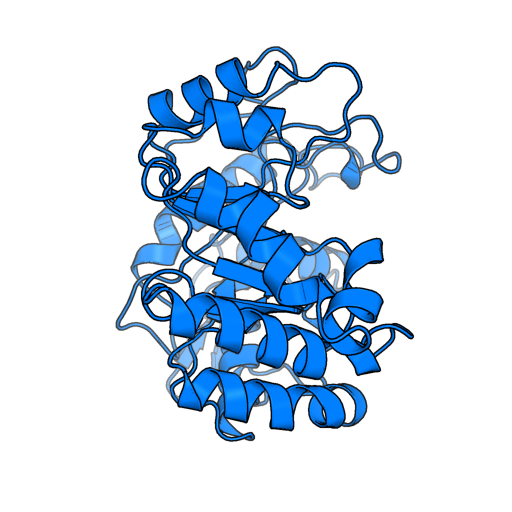. VAL A 1 232 ? 22.930 -0.677 13.222 1.00 11.31 260 VAL A CA 1
ATOM 1761 C C . VAL A 1 232 ? 21.965 -0.672 12.043 1.00 10.86 260 VAL A C 1
ATOM 1762 O O . VAL A 1 232 ? 22.287 -0.156 10.973 1.00 11.18 260 VAL A O 1
ATOM 1766 N N . VAL A 1 233 ? 20.799 -1.281 12.244 1.00 10.34 261 VAL A N 1
ATOM 1767 C CA . VAL A 1 233 ? 19.673 -1.159 11.326 1.00 10.01 261 VAL A CA 1
ATOM 1768 C C . VAL A 1 233 ? 18.677 -0.225 11.994 1.00 9.46 261 VAL A C 1
ATOM 1769 O O . VAL A 1 233 ? 18.283 -0.453 13.133 1.00 9.47 261 VAL A O 1
ATOM 1773 N N . VAL A 1 234 ? 18.284 0.837 11.303 1.00 9.05 262 VAL A N 1
ATOM 1774 C CA . VAL A 1 234 ? 17.264 1.736 11.824 1.00 8.95 262 VAL A CA 1
ATOM 1775 C C . VAL A 1 234 ? 15.904 1.131 11.496 1.00 8.76 262 VAL A C 1
ATOM 1776 O O . VAL A 1 234 ? 15.444 1.194 10.362 1.00 9.33 262 VAL A O 1
ATOM 1780 N N . SER A 1 235 ? 15.286 0.503 12.487 1.00 8.30 263 SER A N 1
ATOM 1781 C CA . SER A 1 235 ? 14.081 -0.293 12.250 1.00 7.49 263 SER A CA 1
ATOM 1782 C C . SER A 1 235 ? 12.774 0.510 12.305 1.00 8.03 263 SER A C 1
ATOM 1783 O O . SER A 1 235 ? 11.708 -0.023 12.017 1.00 8.55 263 SER A O 1
ATOM 1786 N N . GLU A 1 236 ? 12.878 1.787 12.664 1.00 8.37 264 GLU A N 1
ATOM 1787 C CA . GLU A 1 236 ? 11.805 2.776 12.517 1.00 8.53 264 GLU A CA 1
ATOM 1788 C C . GLU A 1 236 ? 12.425 4.162 12.435 1.00 8.74 264 GLU A C 1
ATOM 1789 O O . GLU A 1 236 ? 13.343 4.468 13.184 1.00 8.77 264 GLU A O 1
ATOM 1795 N N . SER A 1 237 ? 11.895 5.006 11.559 1.00 8.63 265 SER A N 1
ATOM 1796 C CA . SER A 1 237 ? 12.166 6.442 11.597 1.00 8.78 265 SER A CA 1
ATOM 1797 C C . SER A 1 237 ? 11.097 7.143 10.786 1.00 8.54 265 SER A C 1
ATOM 1798 O O . SER A 1 237 ? 10.762 6.693 9.701 1.00 8.55 265 SER A O 1
ATOM 1801 N N . GLY A 1 238 ? 10.555 8.237 11.303 1.00 8.60 266 GLY A N 1
ATOM 1802 C CA . GLY A 1 238 ? 9.510 8.954 10.597 1.00 8.87 266 GLY A CA 1
ATOM 1803 C C . GLY A 1 238 ? 9.166 10.281 11.239 1.00 8.86 266 GLY A C 1
ATOM 1804 O O . GLY A 1 238 ? 9.803 10.701 12.201 1.00 9.45 266 GLY A O 1
ATOM 1805 N N . TRP A 1 239 ? 8.140 10.934 10.704 1.00 8.80 267 TRP A N 1
ATOM 1806 C CA . TRP A 1 239 ? 7.763 12.282 11.114 1.00 8.82 267 TRP A CA 1
ATOM 1807 C C . TRP A 1 239 ? 6.256 12.439 10.935 1.00 8.93 267 TRP A C 1
ATOM 1808 O O . TRP A 1 239 ? 5.754 12.185 9.845 1.00 8.98 267 TRP A O 1
ATOM 1819 N N . PRO A 1 240 ? 5.527 12.859 11.970 1.00 9.14 268 PRO A N 1
ATOM 1820 C CA . PRO A 1 240 ? 4.065 12.946 11.864 1.00 9.47 268 PRO A CA 1
ATOM 1821 C C . PRO A 1 240 ? 3.619 14.133 11.017 1.00 9.81 268 PRO A C 1
ATOM 1822 O O . PRO A 1 240 ? 4.244 15.187 11.072 1.00 10.14 268 PRO A O 1
ATOM 1826 N N . SER A 1 241 ? 2.552 13.954 10.246 1.00 10.35 269 SER A N 1
ATOM 1827 C CA . SER A 1 241 ? 2.072 14.979 9.319 1.00 10.68 269 SER A CA 1
ATOM 1828 C C . SER A 1 241 ? 0.912 15.812 9.869 1.00 11.36 269 SER A C 1
ATOM 1829 O O . SER A 1 241 ? 0.465 16.747 9.213 1.00 11.90 269 SER A O 1
ATOM 1832 N N . ALA A 1 242 ? 0.435 15.456 11.060 1.00 11.95 270 ALA A N 1
ATOM 1833 C CA . ALA A 1 242 ? -0.663 16.156 11.725 1.00 12.82 270 ALA A CA 1
ATOM 1834 C C . ALA A 1 242 ? -0.772 15.649 13.166 1.00 13.68 270 ALA A C 1
ATOM 1835 O O . ALA A 1 242 ? -0.054 14.729 13.562 1.00 13.46 270 ALA A O 1
ATOM 1837 N N . GLY A 1 243 ? -1.657 16.264 13.949 1.00 15.07 271 GLY A N 1
ATOM 1838 C CA . GLY A 1 243 ? -1.963 15.802 15.295 1.00 16.10 271 GLY A CA 1
ATOM 1839 C C . GLY A 1 243 ? -1.046 16.288 16.406 1.00 16.83 271 GLY A C 1
ATOM 1840 O O . GLY A 1 243 ? -1.213 15.885 17.562 1.00 17.66 271 GLY A O 1
ATOM 1841 N N . GLY A 1 244 ? -0.076 17.138 16.075 1.00 17.55 272 GLY A N 1
ATOM 1842 C CA . GLY A 1 244 ? 0.839 17.694 17.056 1.00 17.87 272 GLY A CA 1
ATOM 1843 C C . GLY A 1 244 ? 0.866 19.207 16.975 1.00 18.25 272 GLY A C 1
ATOM 1844 O O . GLY A 1 244 ? -0.172 19.839 16.781 1.00 18.80 272 GLY A O 1
ATOM 1845 N N . GLY A 1 245 ? 2.056 19.783 17.125 1.00 18.27 273 GLY A N 1
ATOM 1846 C CA . GLY A 1 245 ? 2.266 21.209 16.934 1.00 18.20 273 GLY A CA 1
ATOM 1847 C C . GLY A 1 245 ? 2.332 21.599 15.468 1.00 18.07 273 GLY A C 1
ATOM 1848 O O . GLY A 1 245 ? 2.028 20.798 14.583 1.00 17.89 273 GLY A O 1
ATOM 1849 N N . ALA A 1 246 ? 2.749 22.833 15.206 1.00 17.93 274 ALA A N 1
ATOM 1850 C CA . ALA A 1 246 ? 2.756 23.374 13.850 1.00 17.76 274 ALA A CA 1
ATOM 1851 C C . ALA A 1 246 ? 3.723 22.632 12.927 1.00 17.49 274 ALA A C 1
ATOM 1852 O O . ALA A 1 246 ? 3.497 22.559 11.722 1.00 17.96 274 ALA A O 1
ATOM 1854 N N . GLU A 1 247 ? 4.796 22.080 13.479 1.00 17.03 275 GLU A N 1
ATOM 1855 C CA . GLU A 1 247 ? 5.782 21.402 12.647 1.00 16.64 275 GLU A CA 1
ATOM 1856 C C . GLU A 1 247 ? 5.448 19.930 12.376 1.00 15.28 275 GLU A C 1
ATOM 1857 O O . GLU A 1 247 ? 6.163 19.287 11.616 1.00 14.35 275 GLU A O 1
ATOM 1863 N N . ALA A 1 248 ? 4.372 19.408 12.968 1.00 14.10 276 ALA A N 1
ATOM 1864 C CA . ALA A 1 248 ? 3.760 18.165 12.479 1.00 13.61 276 ALA A CA 1
ATOM 1865 C C . ALA A 1 248 ? 2.845 18.521 11.305 1.00 13.32 276 ALA A C 1
ATOM 1866 O O . ALA A 1 248 ? 1.654 18.804 11.479 1.00 13.78 276 ALA A O 1
ATOM 1868 N N . SER A 1 249 ? 3.436 18.540 10.114 1.00 12.53 277 SER A N 1
ATOM 1869 C CA . SER A 1 249 ? 2.773 18.986 8.888 1.00 12.25 277 SER A CA 1
ATOM 1870 C C . SER A 1 249 ? 3.145 18.073 7.725 1.00 11.95 277 SER A C 1
ATOM 1871 O O . SER A 1 249 ? 4.151 17.363 7.789 1.00 11.63 277 SER A O 1
ATOM 1874 N N . THR A 1 250 ? 2.359 18.100 6.653 1.00 11.68 278 THR A N 1
ATOM 1875 C CA . THR A 1 250 ? 2.678 17.284 5.480 1.00 11.71 278 THR A CA 1
ATOM 1876 C C . THR A 1 250 ? 3.973 17.760 4.817 1.00 11.47 278 THR A C 1
ATOM 1877 O O . THR A 1 250 ? 4.737 16.948 4.301 1.00 11.64 278 THR A O 1
ATOM 1881 N N . SER A 1 251 ? 4.219 19.070 4.835 1.00 11.36 279 SER A N 1
ATOM 1882 C CA . SER A 1 251 ? 5.454 19.625 4.293 1.00 11.25 279 SER A CA 1
ATOM 1883 C C . SER A 1 251 ? 6.688 19.075 5.010 1.00 10.78 279 SER A C 1
ATOM 1884 O O . SER A 1 251 ? 7.637 18.628 4.363 1.00 10.79 279 SER A O 1
ATOM 1887 N N . ASN A 1 252 ? 6.683 19.118 6.337 1.00 10.40 280 ASN A N 1
ATOM 1888 C CA . ASN A 1 252 ? 7.828 18.652 7.116 1.00 10.14 280 ASN A CA 1
ATOM 1889 C C . ASN A 1 252 ? 7.992 17.135 7.083 1.00 10.15 280 ASN A C 1
ATOM 1890 O O . ASN A 1 252 ? 9.114 16.649 7.059 1.00 9.63 280 ASN A O 1
ATOM 1895 N N . ALA A 1 253 ? 6.887 16.393 7.074 1.00 9.74 281 ALA A N 1
ATOM 1896 C CA . ALA A 1 253 ? 6.959 14.937 6.977 1.00 9.66 281 ALA A CA 1
ATOM 1897 C C . ALA A 1 253 ? 7.545 14.520 5.633 1.00 9.61 281 ALA A C 1
ATOM 1898 O O . ALA A 1 253 ? 8.354 13.602 5.563 1.00 9.54 281 ALA A O 1
ATOM 1900 N N . GLN A 1 254 ? 7.149 15.208 4.567 1.00 9.67 282 GLN A N 1
ATOM 1901 C CA . GLN A 1 254 ? 7.717 14.961 3.246 1.00 9.69 282 GLN A CA 1
ATOM 1902 C C . GLN A 1 254 ? 9.215 15.239 3.242 1.00 9.57 282 GLN A C 1
ATOM 1903 O O . GLN A 1 254 ? 9.996 14.435 2.746 1.00 9.86 282 GLN A O 1
ATOM 1909 N N . THR A 1 255 ? 9.612 16.378 3.793 1.00 9.36 283 THR A N 1
ATOM 1910 C CA . THR A 1 255 ? 11.022 16.738 3.845 1.00 9.43 283 THR A CA 1
ATOM 1911 C C . THR A 1 255 ? 11.824 15.706 4.626 1.00 8.97 283 THR A C 1
ATOM 1912 O O . THR A 1 255 ? 12.869 15.262 4.159 1.00 9.01 283 THR A O 1
ATOM 1916 N N . TYR A 1 256 ? 11.338 15.315 5.804 1.00 8.95 284 TYR A N 1
ATOM 1917 C CA . TYR A 1 256 ? 12.074 14.375 6.633 1.00 8.76 284 TYR A CA 1
ATOM 1918 C C . TYR A 1 256 ? 12.248 13.041 5.912 1.00 8.71 284 TYR A C 1
ATOM 1919 O O . TYR A 1 256 ? 13.362 12.541 5.781 1.00 8.98 284 TYR A O 1
ATOM 1928 N N . ASN A 1 257 ? 11.145 12.456 5.460 1.00 8.61 285 ASN A N 1
ATOM 1929 C CA . ASN A 1 257 ? 11.197 11.119 4.875 1.00 8.78 285 ASN A CA 1
ATOM 1930 C C . ASN A 1 257 ? 11.887 11.081 3.510 1.00 8.72 285 ASN A C 1
ATOM 1931 O O . ASN A 1 257 ? 12.630 10.151 3.230 1.00 9.00 285 ASN A O 1
ATOM 1936 N N . GLN A 1 258 ? 11.649 12.079 2.661 1.00 8.71 286 GLN A N 1
ATOM 1937 C CA . GLN A 1 258 ? 12.361 12.145 1.388 1.00 8.85 286 GLN A CA 1
ATOM 1938 C C . GLN A 1 258 ? 13.859 12.347 1.601 1.00 8.76 286 GLN A C 1
ATOM 1939 O O . GLN A 1 258 ? 14.673 11.704 0.952 1.00 8.67 286 GLN A O 1
ATOM 1945 N N . ASN A 1 259 ? 14.225 13.244 2.510 1.00 8.75 287 ASN A N 1
ATOM 1946 C CA . ASN A 1 259 ? 15.635 13.503 2.776 1.00 8.87 287 ASN A CA 1
ATOM 1947 C C . ASN A 1 259 ? 16.312 12.274 3.375 1.00 8.93 287 ASN A C 1
ATOM 1948 O O . ASN A 1 259 ? 17.448 11.975 3.043 1.00 8.79 287 ASN A O 1
ATOM 1953 N N . LEU A 1 260 ? 15.604 11.548 4.238 1.00 8.81 288 LEU A N 1
ATOM 1954 C CA . LEU A 1 260 ? 16.122 10.293 4.787 1.00 9.12 288 LEU A CA 1
ATOM 1955 C C . LEU A 1 260 ? 16.486 9.333 3.657 1.00 8.84 288 LEU A C 1
ATOM 1956 O O . LEU A 1 260 ? 17.565 8.746 3.657 1.00 9.03 288 LEU A O 1
ATOM 1961 N N . ILE A 1 261 ? 15.586 9.180 2.688 1.00 9.05 289 ILE A N 1
ATOM 1962 C CA . ILE A 1 261 ? 15.821 8.302 1.544 1.00 9.19 289 ILE A CA 1
ATOM 1963 C C . ILE A 1 261 ? 17.077 8.722 0.771 1.00 9.55 289 ILE A C 1
ATOM 1964 O O . ILE A 1 261 ? 17.861 7.872 0.363 1.00 9.74 289 ILE A O 1
ATOM 1969 N N . ARG A 1 262 ? 17.273 10.027 0.591 1.00 9.87 290 ARG A N 1
ATOM 1970 C CA . ARG A 1 262 ? 18.438 10.553 -0.128 1.00 10.05 290 ARG A CA 1
ATOM 1971 C C . ARG A 1 262 ? 19.726 10.515 0.700 1.00 10.33 290 ARG A C 1
ATOM 1972 O O . ARG A 1 262 ? 20.815 10.680 0.158 1.00 11.48 290 ARG A O 1
ATOM 1980 N N . HIS A 1 263 ? 19.599 10.298 2.006 1.00 10.03 291 HIS A N 1
ATOM 1981 C CA . HIS A 1 263 ? 20.729 10.352 2.927 1.00 10.01 291 HIS A CA 1
ATOM 1982 C C . HIS A 1 263 ? 21.399 8.998 3.161 1.00 10.30 291 HIS A C 1
ATOM 1983 O O . HIS A 1 263 ? 22.622 8.909 3.207 1.00 10.08 291 HIS A O 1
ATOM 1996 N N . VAL A 1 264 ? 20.601 7.954 3.348 1.00 10.37 292 VAL A N 1
ATOM 1997 C CA . VAL A 1 264 ? 21.107 6.724 3.967 1.00 10.82 292 VAL A CA 1
ATOM 1998 C C . VAL A 1 264 ? 22.177 5.988 3.161 1.00 10.91 292 VAL A C 1
ATOM 1999 O O . VAL A 1 264 ? 22.969 5.254 3.733 1.00 10.87 292 VAL A O 1
ATOM 2003 N N . GLY A 1 265 ? 22.216 6.189 1.847 1.00 10.73 293 GLY A N 1
ATOM 2004 C CA . GLY A 1 265 ? 23.214 5.543 1.003 1.00 11.13 293 GLY A CA 1
ATOM 2005 C C . GLY A 1 265 ? 24.659 5.855 1.366 1.00 11.33 293 GLY A C 1
ATOM 2006 O O . GLY A 1 265 ? 25.556 5.039 1.128 1.00 11.49 293 GLY A O 1
ATOM 2007 N N . GLY A 1 266 ? 24.889 7.032 1.940 1.00 11.38 294 GLY A N 1
ATOM 2008 C CA . GLY A 1 266 ? 26.224 7.458 2.331 1.00 11.68 294 GLY A CA 1
ATOM 2009 C C . GLY A 1 266 ? 26.683 7.021 3.714 1.00 11.88 294 GLY A C 1
ATOM 2010 O O . GLY A 1 266 ? 27.805 7.322 4.109 1.00 12.22 294 GLY A O 1
ATOM 2011 N N . GLY A 1 267 ? 25.836 6.315 4.456 1.00 12.13 295 GLY A N 1
ATOM 2012 C CA . GLY A 1 267 ? 26.163 5.916 5.815 1.00 12.44 295 GLY A CA 1
ATOM 2013 C C . GLY A 1 267 ? 26.211 7.098 6.769 1.00 12.69 295 GLY A C 1
ATOM 2014 O O . GLY A 1 267 ? 25.621 8.147 6.500 1.00 13.66 295 GLY A O 1
ATOM 2015 N N . THR A 1 268 ? 26.916 6.927 7.886 1.00 12.42 296 THR A N 1
ATOM 2016 C CA . THR A 1 268 ? 27.100 7.986 8.883 1.00 12.38 296 THR A CA 1
ATOM 2017 C C . THR A 1 268 ? 28.566 8.404 8.940 1.00 12.48 296 THR A C 1
ATOM 2018 O O . THR A 1 268 ? 29.417 7.724 8.378 1.00 12.56 296 THR A O 1
ATOM 2022 N N . PRO A 1 269 ? 28.884 9.508 9.616 1.00 12.19 297 PRO A N 1
ATOM 2023 C CA . PRO A 1 269 ? 30.291 9.895 9.788 1.00 12.41 297 PRO A CA 1
ATOM 2024 C C . PRO A 1 269 ? 31.191 8.805 10.399 1.00 12.55 297 PRO A C 1
ATOM 2025 O O . PRO A 1 269 ? 32.308 8.631 9.911 1.00 12.96 297 PRO A O 1
ATOM 2029 N N . ARG A 1 270 ? 30.722 8.079 11.409 1.00 12.66 298 ARG A N 1
ATOM 2030 C CA . ARG A 1 270 ? 31.523 7.006 12.012 1.00 12.95 298 ARG A CA 1
ATOM 2031 C C . ARG A 1 270 ? 31.547 5.744 11.145 1.00 13.44 298 ARG A C 1
ATOM 2032 O O . ARG A 1 270 ? 32.479 4.945 11.234 1.00 13.98 298 ARG A O 1
ATOM 2040 N N . ARG A 1 271 ? 30.513 5.554 10.329 1.00 13.55 299 ARG A N 1
ATOM 2041 C CA . ARG A 1 271 ? 30.405 4.375 9.465 1.00 13.77 299 ARG A CA 1
ATOM 2042 C C . ARG A 1 271 ? 29.955 4.771 8.059 1.00 13.96 299 ARG A C 1
ATOM 2043 O O . ARG A 1 271 ? 28.829 4.477 7.658 1.00 13.33 299 ARG A O 1
ATOM 2051 N N . PRO A 1 272 ? 30.826 5.451 7.313 1.00 14.22 300 PRO A N 1
ATOM 2052 C CA . PRO A 1 272 ? 30.474 5.955 5.977 1.00 14.98 300 PRO A CA 1
ATOM 2053 C C . PRO A 1 272 ? 30.615 4.953 4.824 1.00 15.67 300 PRO A C 1
ATOM 2054 O O . PRO A 1 272 ? 30.172 5.268 3.719 1.00 15.99 300 PRO A O 1
ATOM 2058 N N . GLY A 1 273 ? 31.204 3.786 5.072 1.00 16.43 301 GLY A N 1
ATOM 2059 C CA . GLY A 1 273 ? 31.538 2.854 4.006 1.00 17.13 301 GLY A CA 1
ATOM 2060 C C . GLY A 1 273 ? 30.367 2.160 3.335 1.00 17.60 301 GLY A C 1
ATOM 2061 O O . GLY A 1 273 ? 30.475 1.748 2.176 1.00 18.46 301 GLY A O 1
ATOM 2062 N N . LYS A 1 274 ? 29.253 2.045 4.053 1.00 17.73 302 LYS A N 1
ATOM 2063 C CA . LYS A 1 274 ? 28.091 1.276 3.611 1.00 17.76 302 LYS A CA 1
ATOM 2064 C C . LYS A 1 274 ? 26.781 2.029 3.871 1.00 16.79 302 LYS A C 1
ATOM 2065 O O . LYS A 1 274 ? 26.684 2.832 4.798 1.00 16.45 302 LYS A O 1
ATOM 2071 N N . GLU A 1 275 ? 25.774 1.756 3.049 1.00 15.89 303 GLU A N 1
ATOM 2072 C CA . GLU A 1 275 ? 24.430 2.286 3.253 1.00 15.44 303 GLU A CA 1
ATOM 2073 C C . GLU A 1 275 ? 23.908 1.860 4.626 1.00 14.65 303 GLU A C 1
ATOM 2074 O O . GLU A 1 275 ? 24.111 0.717 5.038 1.00 14.63 303 GLU A O 1
ATOM 2080 N N . ILE A 1 276 ? 23.270 2.779 5.348 1.00 13.63 304 ILE A N 1
ATOM 2081 C CA . ILE A 1 276 ? 22.538 2.411 6.559 1.00 13.71 304 ILE A CA 1
ATOM 2082 C C . ILE A 1 276 ? 21.163 1.904 6.142 1.00 12.67 304 ILE A C 1
ATOM 2083 O O . ILE A 1 276 ? 20.413 2.595 5.447 1.00 13.07 304 ILE A O 1
ATOM 2088 N N . GLU A 1 277 ? 20.841 0.688 6.553 1.00 11.63 305 GLU A N 1
ATOM 2089 C CA . GLU A 1 277 ? 19.530 0.109 6.309 1.00 11.11 305 GLU A CA 1
ATOM 2090 C C . GLU A 1 277 ? 18.499 0.768 7.228 1.00 10.62 305 GLU A C 1
ATOM 2091 O O . GLU A 1 277 ? 18.659 0.767 8.446 1.00 10.65 305 GLU A O 1
ATOM 2097 N N . ALA A 1 278 ? 17.454 1.340 6.637 1.00 10.11 306 ALA A N 1
ATOM 2098 C CA . ALA A 1 278 ? 16.438 2.082 7.385 1.00 9.96 306 ALA A CA 1
ATOM 2099 C C . ALA A 1 278 ? 15.034 1.728 6.921 1.00 9.61 306 ALA A C 1
ATOM 2100 O O . ALA A 1 278 ? 14.809 1.455 5.739 1.00 10.04 306 ALA A O 1
ATOM 2102 N N . TYR A 1 279 ? 14.100 1.769 7.872 1.00 9.13 307 TYR A N 1
ATOM 2103 C CA . TYR A 1 279 ? 12.689 1.488 7.645 1.00 8.89 307 TYR A CA 1
ATOM 2104 C C . TYR A 1 279 ? 11.883 2.717 8.065 1.00 8.80 307 TYR A C 1
ATOM 2105 O O . TYR A 1 279 ? 11.911 3.108 9.234 1.00 9.20 307 TYR A O 1
ATOM 2114 N N . ILE A 1 280 ? 11.180 3.323 7.113 1.00 8.52 308 ILE A N 1
ATOM 2115 C CA . ILE A 1 280 ? 10.331 4.473 7.406 1.00 8.71 308 ILE A CA 1
ATOM 2116 C C . ILE A 1 280 ? 9.102 4.026 8.178 1.00 8.68 308 ILE A C 1
ATOM 2117 O O . ILE A 1 280 ? 8.399 3.115 7.751 1.00 8.88 308 ILE A O 1
ATOM 2122 N N . PHE A 1 281 ? 8.848 4.664 9.312 1.00 8.61 309 PHE A N 1
ATOM 2123 C CA . PHE A 1 281 ? 7.604 4.467 10.034 1.00 8.64 309 PHE A CA 1
ATOM 2124 C C . PHE A 1 281 ? 6.644 5.572 9.592 1.00 8.74 309 PHE A C 1
ATOM 2125 O O . PHE A 1 281 ? 6.875 6.735 9.923 1.00 8.76 309 PHE A O 1
ATOM 2133 N N . GLU A 1 282 ? 5.573 5.267 8.850 1.00 8.57 310 GLU A N 1
ATOM 2134 C CA . GLU A 1 282 ? 5.122 3.924 8.467 1.00 8.76 310 GLU A CA 1
ATOM 2135 C C . GLU A 1 282 ? 4.327 4.015 7.155 1.00 8.70 310 GLU A C 1
ATOM 2136 O O . GLU A 1 282 ? 4.173 5.099 6.594 1.00 8.57 310 GLU A O 1
ATOM 2142 N N . MET A 1 283 ? 3.801 2.891 6.677 1.00 8.76 311 MET A N 1
ATOM 2143 C CA . MET A 1 283 ? 3.117 2.867 5.387 1.00 8.76 311 MET A CA 1
ATOM 2144 C C . MET A 1 283 ? 1.817 3.678 5.393 1.00 8.66 311 MET A C 1
ATOM 2145 O O . MET A 1 283 ? 1.595 4.488 4.492 1.00 8.64 311 MET A O 1
ATOM 2150 N N . PHE A 1 284 ? 0.977 3.461 6.407 1.00 8.76 312 PHE A N 1
ATOM 2151 C CA . PHE A 1 284 ? -0.344 4.083 6.486 1.00 9.29 312 PHE A CA 1
ATOM 2152 C C . PHE A 1 284 ? -0.568 4.848 7.775 1.00 9.42 312 PHE A C 1
ATOM 2153 O O . PHE A 1 284 ? -0.004 4.515 8.821 1.00 9.52 312 PHE A O 1
ATOM 2161 N N . ASN A 1 285 ? -1.414 5.874 7.697 1.00 9.57 313 ASN A N 1
ATOM 2162 C CA . ASN A 1 285 ? -2.006 6.459 8.895 1.00 10.09 313 ASN A CA 1
ATOM 2163 C C . ASN A 1 285 ? -2.828 5.370 9.590 1.00 10.41 313 ASN A C 1
ATOM 2164 O O . ASN A 1 285 ? -3.665 4.722 8.954 1.00 10.99 313 ASN A O 1
ATOM 2169 N N . GLU A 1 286 ? -2.579 5.178 10.885 1.00 10.91 314 GLU A N 1
ATOM 2170 C CA . GLU A 1 286 ? -3.233 4.144 11.685 1.00 11.28 314 GLU A CA 1
ATOM 2171 C C . GLU A 1 286 ? -4.238 4.791 12.635 1.00 11.87 314 GLU A C 1
ATOM 2172 O O . GLU A 1 286 ? -3.851 5.344 13.663 1.00 12.30 314 GLU A O 1
ATOM 2178 N N . ASN A 1 287 ? -5.528 4.691 12.326 1.00 12.38 315 ASN A N 1
ATOM 2179 C CA . ASN A 1 287 ? -6.533 5.414 13.107 1.00 12.96 315 ASN A CA 1
ATOM 2180 C C . ASN A 1 287 ? -6.903 4.772 14.451 1.00 13.63 315 ASN A C 1
ATOM 2181 O O . ASN A 1 287 ? -7.672 5.357 15.210 1.00 14.41 315 ASN A O 1
ATOM 2186 N N . GLN A 1 288 ? -6.350 3.598 14.758 1.00 14.32 316 GLN A N 1
ATOM 2187 C CA . GLN A 1 288 ? -6.594 2.954 16.055 1.00 15.13 316 GLN A CA 1
ATOM 2188 C C . GLN A 1 288 ? -5.453 3.197 17.048 1.00 15.45 316 GLN A C 1
ATOM 2189 O O . GLN A 1 288 ? -5.515 2.747 18.191 1.00 15.90 316 GLN A O 1
ATOM 2200 N N . LYS A 1 289 ? -4.423 3.920 16.614 1.00 15.48 317 LYS A N 1
ATOM 2201 C CA . LYS A 1 289 ? -3.390 4.402 17.523 1.00 15.86 317 LYS A CA 1
ATOM 2202 C C . LYS A 1 289 ? -3.936 5.557 18.363 1.00 16.08 317 LYS A C 1
ATOM 2203 O O . LYS A 1 289 ? -5.015 6.087 18.093 1.00 16.24 317 LYS A O 1
ATOM 2209 N N . ALA A 1 290 ? -3.180 5.934 19.388 1.00 16.52 318 ALA A N 1
ATOM 2210 C CA . ALA A 1 290 ? -3.562 7.034 20.266 1.00 16.68 318 ALA A CA 1
ATOM 2211 C C . ALA A 1 290 ? -3.789 8.310 19.465 1.00 16.70 318 ALA A C 1
ATOM 2212 O O . ALA A 1 290 ? -3.029 8.616 18.542 1.00 16.38 318 ALA A O 1
ATOM 2214 N N . GLY A 1 291 ? -4.836 9.050 19.816 1.00 16.55 319 GLY A N 1
ATOM 2215 C CA . GLY A 1 291 ? -5.171 10.284 19.131 1.00 16.36 319 GLY A CA 1
ATOM 2216 C C . GLY A 1 291 ? -4.006 11.255 19.122 1.00 15.99 319 GLY A C 1
ATOM 2217 O O . GLY A 1 291 ? -3.309 11.401 20.128 1.00 16.68 319 GLY A O 1
ATOM 2218 N N . GLY A 1 292 ? -3.790 11.906 17.985 1.00 15.52 320 GLY A N 1
ATOM 2219 C CA . GLY A 1 292 ? -2.703 12.854 17.826 1.00 14.73 320 GLY A CA 1
ATOM 2220 C C . GLY A 1 292 ? -1.682 12.369 16.812 1.00 14.26 320 GLY A C 1
ATOM 2221 O O . GLY A 1 292 ? -2.039 11.762 15.798 1.00 13.81 320 GLY A O 1
ATOM 2222 N N . ILE A 1 293 ? -0.407 12.625 17.090 1.00 13.33 321 ILE A N 1
ATOM 2223 C CA . ILE A 1 293 ? 0.651 12.319 16.129 1.00 12.96 321 ILE A CA 1
ATOM 2224 C C . ILE A 1 293 ? 0.741 10.845 15.755 1.00 12.67 321 ILE A C 1
ATOM 2225 O O . ILE A 1 293 ? 1.106 10.536 14.633 1.00 11.81 321 ILE A O 1
ATOM 2230 N N . GLU A 1 294 ? 0.402 9.937 16.666 1.00 12.58 322 GLU A N 1
ATOM 2231 C CA . GLU A 1 294 ? 0.578 8.505 16.396 1.00 12.87 322 GLU A CA 1
ATOM 2232 C C . GLU A 1 294 ? -0.382 7.985 15.319 1.00 12.54 322 GLU A C 1
ATOM 2233 O O . GLU A 1 294 ? -0.127 6.936 14.720 1.00 12.39 322 GLU A O 1
ATOM 2239 N N . GLN A 1 295 ? -1.473 8.715 15.074 1.00 12.32 323 GLN A N 1
ATOM 2240 C CA . GLN A 1 295 ? -2.397 8.413 13.977 1.00 12.34 323 GLN A CA 1
ATOM 2241 C C . GLN A 1 295 ? -1.940 8.961 12.612 1.00 11.86 323 GLN A C 1
ATOM 2242 O O . GLN A 1 295 ? -2.617 8.744 11.604 1.00 11.77 323 GLN A O 1
ATOM 2248 N N . ASN A 1 296 ? -0.802 9.654 12.572 1.00 11.21 324 ASN A N 1
ATOM 2249 C CA . ASN A 1 296 ? -0.404 10.430 11.399 1.00 10.83 324 ASN A CA 1
ATOM 2250 C C . ASN A 1 296 ? 1.057 10.237 10.980 1.00 10.22 324 ASN A C 1
ATOM 2251 O O . ASN A 1 296 ? 1.712 11.185 10.557 1.00 9.89 324 ASN A O 1
ATOM 2256 N N . PHE A 1 297 ? 1.562 9.008 11.071 1.00 9.70 325 PHE A N 1
ATOM 2257 C CA . PHE A 1 297 ? 2.917 8.696 10.597 1.00 9.40 325 PHE A CA 1
ATOM 2258 C C . PHE A 1 297 ? 2.934 8.074 9.192 1.00 9.27 325 PHE A C 1
ATOM 2259 O O . PHE A 1 297 ? 3.983 7.670 8.710 1.00 9.27 325 PHE A O 1
ATOM 2267 N N . GLY A 1 298 ? 1.784 8.012 8.531 1.00 9.08 326 GLY A N 1
ATOM 2268 C CA . GLY A 1 298 ? 1.680 7.353 7.239 1.00 8.87 326 GLY A CA 1
ATOM 2269 C C . GLY A 1 298 ? 2.255 8.074 6.026 1.00 8.80 326 GLY A C 1
ATOM 2270 O O . GLY A 1 298 ? 2.118 9.288 5.873 1.00 8.89 326 GLY A O 1
ATOM 2271 N N . LEU A 1 299 ? 2.872 7.295 5.143 1.00 8.65 327 LEU A N 1
ATOM 2272 C CA . LEU A 1 299 ? 3.229 7.755 3.805 1.00 8.64 327 LEU A CA 1
ATOM 2273 C C . LEU A 1 299 ? 1.985 7.806 2.913 1.00 8.61 327 LEU A C 1
ATOM 2274 O O . LEU A 1 299 ? 1.937 8.564 1.940 1.00 8.33 327 LEU A O 1
ATOM 2279 N N . PHE A 1 300 ? 0.986 6.993 3.262 1.00 8.73 328 PHE A N 1
ATOM 2280 C CA . PHE A 1 300 ? -0.228 6.820 2.474 1.00 8.95 328 PHE A CA 1
ATOM 2281 C C . PHE A 1 300 ? -1.472 6.894 3.346 1.00 8.99 328 PHE A C 1
ATOM 2282 O O . PHE A 1 300 ? -1.470 6.441 4.492 1.00 9.27 328 PHE A O 1
ATOM 2290 N N . TYR A 1 301 ? -2.530 7.473 2.792 1.00 9.37 329 TYR A N 1
ATOM 2291 C CA . TYR A 1 301 ? -3.858 7.409 3.388 1.00 9.43 329 TYR A CA 1
ATOM 2292 C C . TYR A 1 301 ? -4.427 5.993 3.239 1.00 9.75 329 TYR A C 1
ATOM 2293 O O . TYR A 1 301 ? -3.946 5.221 2.418 1.00 9.60 329 TYR A O 1
ATOM 2302 N N . PRO A 1 302 ? -5.438 5.637 4.033 1.00 10.15 330 PRO A N 1
ATOM 2303 C CA . PRO A 1 302 ? -6.097 4.331 3.900 1.00 10.51 330 PRO A CA 1
ATOM 2304 C C . PRO A 1 302 ? -6.585 3.950 2.490 1.00 10.38 330 PRO A C 1
ATOM 2305 O O . PRO A 1 302 ? -6.565 2.760 2.168 1.00 10.95 330 PRO A O 1
ATOM 2309 N N . ASN A 1 303 ? -7.002 4.914 1.669 1.00 10.14 331 ASN A N 1
ATOM 2310 C CA . ASN A 1 303 ? -7.421 4.616 0.289 1.00 10.16 331 ASN A CA 1
ATOM 2311 C C . ASN A 1 303 ? -6.261 4.548 -0.722 1.00 10.00 331 ASN A C 1
ATOM 2312 O O . ASN A 1 303 ? -6.492 4.452 -1.925 1.00 10.17 331 ASN A O 1
ATOM 2317 N N . LYS A 1 304 ? -5.030 4.605 -0.209 1.00 9.68 332 LYS A N 1
ATOM 2318 C CA . LYS A 1 304 ? -3.782 4.487 -0.981 1.00 9.60 332 LYS A CA 1
ATOM 2319 C C . LYS A 1 304 ? -3.289 5.784 -1.633 1.00 9.58 332 LYS A C 1
ATOM 2320 O O . LYS A 1 304 ? -2.204 5.807 -2.207 1.00 10.01 332 LYS A O 1
ATOM 2326 N N . GLN A 1 305 ? -4.046 6.869 -1.536 1.00 9.10 333 GLN A N 1
ATOM 2327 C CA . GLN A 1 305 ? -3.519 8.163 -1.965 1.00 9.05 333 GLN A CA 1
ATOM 2328 C C . GLN A 1 305 ? -2.309 8.517 -1.097 1.00 9.15 333 GLN A C 1
ATOM 2329 O O . GLN A 1 305 ? -2.394 8.406 0.119 1.00 9.10 333 GLN A O 1
ATOM 2335 N N . PRO A 1 306 ? -1.190 8.947 -1.685 1.00 9.15 334 PRO A N 1
ATOM 2336 C CA . PRO A 1 306 ? -0.075 9.440 -0.866 1.00 9.27 334 PRO A CA 1
ATOM 2337 C C . PRO A 1 306 ? -0.508 10.616 0.009 1.00 9.36 334 PRO A C 1
ATOM 2338 O O . PRO A 1 306 ? -1.246 11.487 -0.446 1.00 9.54 334 PRO A O 1
ATOM 2342 N N . VAL A 1 307 ? -0.061 10.633 1.261 1.00 9.45 335 VAL A N 1
ATOM 2343 C CA . VAL A 1 307 ? -0.284 11.786 2.130 1.00 9.43 335 VAL A CA 1
ATOM 2344 C C . VAL A 1 307 ? 0.560 12.951 1.605 1.00 9.67 335 VAL A C 1
ATOM 2345 O O . VAL A 1 307 ? 0.155 14.114 1.682 1.00 9.97 335 VAL A O 1
ATOM 2349 N N . TYR A 1 308 ? 1.730 12.604 1.070 1.00 9.90 336 TYR A N 1
ATOM 2350 C CA . TYR A 1 308 ? 2.624 13.524 0.356 1.00 10.02 336 TYR A CA 1
ATOM 2351 C C . TYR A 1 308 ? 3.451 12.659 -0.597 1.00 10.48 336 TYR A C 1
ATOM 2352 O O . TYR A 1 308 ? 3.729 11.496 -0.300 1.00 10.59 336 TYR A O 1
ATOM 2361 N N . GLN A 1 309 ? 3.836 13.204 -1.743 1.00 11.38 337 GLN A N 1
ATOM 2362 C CA . GLN A 1 309 ? 4.546 12.416 -2.749 1.00 11.78 337 GLN A CA 1
ATOM 2363 C C . GLN A 1 309 ? 5.973 12.107 -2.288 1.00 11.65 337 GLN A C 1
ATOM 2364 O O . GLN A 1 309 ? 6.679 12.984 -1.789 1.00 11.73 337 GLN A O 1
ATOM 2370 N N . ILE A 1 310 ? 6.376 10.852 -2.469 1.00 11.52 338 ILE A N 1
ATOM 2371 C CA . ILE A 1 310 ? 7.711 10.375 -2.121 1.00 11.70 338 ILE A CA 1
ATOM 2372 C C . ILE A 1 310 ? 8.263 9.513 -3.256 1.00 12.31 338 ILE A C 1
ATOM 2373 O O . ILE A 1 310 ? 7.548 8.692 -3.829 1.00 12.63 338 ILE A O 1
ATOM 2378 N N . SER A 1 311 ? 9.538 9.722 -3.572 1.00 12.97 339 SER A N 1
ATOM 2379 C CA . SER A 1 311 ? 10.289 8.864 -4.480 1.00 14.06 339 SER A CA 1
ATOM 2380 C C . SER A 1 311 ? 11.168 7.935 -3.631 1.00 14.13 339 SER A C 1
ATOM 2381 O O . SER A 1 311 ? 12.074 8.394 -2.934 1.00 13.98 339 SER A O 1
ATOM 2384 N N . PHE A 1 312 ? 10.892 6.635 -3.686 1.00 14.73 340 PHE A N 1
ATOM 2385 C CA . PHE A 1 312 ? 11.515 5.664 -2.780 1.00 15.28 340 PHE A CA 1
ATOM 2386 C C . PHE A 1 312 ? 12.829 5.105 -3.315 1.00 16.21 340 PHE A C 1
ATOM 2387 O O . PHE A 1 312 ? 13.291 5.498 -4.388 1.00 17.77 340 PHE A O 1
#

Solvent-accessible surface area: 12470 Å² total; per-residue (Å²): 40,0,0,0,6,4,49,103,16,114,76,34,16,70,26,70,68,0,9,68,23,0,101,85,40,120,5,53,51,0,0,1,54,56,22,47,80,57,1,0,94,25,1,82,118,8,117,5,63,0,0,0,4,3,28,148,99,41,0,88,48,5,18,77,67,133,60,11,3,11,61,9,2,136,136,5,0,65,56,11,73,103,27,0,26,1,64,9,0,0,0,1,53,81,4,5,44,71,28,123,28,2,98,48,0,46,59,0,0,104,43,0,40,74,18,0,47,102,56,45,14,54,84,89,0,60,2,0,1,1,0,43,45,55,0,23,49,76,57,162,44,2,41,34,0,28,19,36,93,58,0,75,74,73,0,43,54,2,0,130,15,0,46,95,31,50,4,7,0,0,0,4,0,35,0,11,86,35,46,65,54,58,114,92,146,32,55,38,58,9,1,11,23,71,14,113,49,76,70,20,113,11,65,224,65,49,0,61,2,9,2,7,10,23,0,0,0,0,4,3,1,0,70,136,22,60,0,54,149,4,57,4,4,0,0,14,0,0,0,0,8,43,49,47,58,92,60,11,31,63,74,15,0,69,40,0,0,34,16,0,29,184,40,8,48,50,5,3,33,45,64,86,83,167,98,10,18,2,0,0,11,0,0,0,18,3,54,111,59,71,70,24,32,57,56,28,2,0,1,6,84,33,117,74,110,42,16,18,129,22,83,52

Sequence (312 aa):
IGVCYGMLGNNLPPPSEVVSLYKSNNIARMRLYDPNQAALQALRNSNIQVLLDVPRSDVQSLASNPSAAGDWIRRNVVAYWPSVSFRYIAVGNELIPGSDLAQYILPAMRNIYNALSSAGLQNQIKVSTAVDTGVLGTSYPPSAGAFSSAAQAYLSPIVQFLASNGAPLLVNVYPYFSYTGNPGQISLPYALFTASGVVVQDGRFSYQNLFDAIVDAVFAALERVGGANVAVVVSESGWPSAGGGAEASTSNAQTYNQNLIRHVGGGTPRRPGKEIEAYIFEMFNENQKAGGIEQNFGLFYPNKQPVYQISF

Organism: Musa acuminata (NCBI:txid4641)

CATH classification: 3.20.20.80